Protein AF-Q8G8N6-F1 (afdb_monomer_lite)

Radius of gyration: 21.46 Å; chains: 1; bounding box: 58×45×69 Å

Foldseek 3Di:
DPDDPLLDDDDQRCVLLVVEPDSVLEDEDELLVCVDPVDPDDAQVVVLCSAQQLVGKYKYFLPPPPDPVSSVVSQVVVCVRQVDGDSEGMWIWHDDLSAIEIEGDHGSVQDDSCSRYRDPVSVVCVVVVDRDHRPDDPVCVPFPKRKYKYKHKDWQDQVNQKDQPDPVCRPPRDIGRPDDRDMDIDMDIDIGGDDDDDDDVPD

pLDDT: mean 83.78, std 14.92, range [32.12, 97.25]

Organism: Vibrio cholerae (NCBI:txid666)

Secondary structure (DSSP, 8-state):
-----TTS--THHHHHHHT-S-GGGEEEEEGGGGGSTTSPPPPHHHHHIIIIIS-PEEEEE-TT--SHHHHHHHHHHHHHHHS----SSEEEEEEETTEEEEEEESSGGGS-GGGGSPPHHHHHHHHHT--PPPPP-GGGGTS-EEEEEEEEEEEPPTTTTEEES-STTTTTS-EEE--SS-EEEEEEEEEEE-----SSTT-

Structure (mmCIF, N/CA/C/O backbone):
data_AF-Q8G8N6-F1
#
_entry.id   AF-Q8G8N6-F1
#
loop_
_atom_site.group_PDB
_atom_site.id
_atom_site.type_symbol
_atom_site.label_atom_id
_atom_site.label_alt_id
_atom_site.label_comp_id
_atom_site.label_asym_id
_atom_site.label_entity_id
_atom_site.label_seq_id
_atom_site.pdbx_PDB_ins_code
_atom_site.Cartn_x
_atom_site.Cartn_y
_atom_site.Cartn_z
_atom_site.occupancy
_atom_site.B_iso_or_equiv
_atom_site.auth_seq_id
_atom_site.auth_comp_id
_atom_site.auth_asym_id
_atom_site.auth_atom_id
_atom_site.pdbx_PDB_model_num
ATOM 1 N N . THR A 1 1 ? -23.364 24.117 -10.872 1.00 35.06 1 THR A N 1
ATOM 2 C CA . THR A 1 1 ? -22.011 23.529 -10.931 1.00 35.06 1 THR A CA 1
ATOM 3 C C . THR A 1 1 ? -22.121 22.151 -10.324 1.00 35.06 1 THR A C 1
ATOM 5 O O . THR A 1 1 ? -22.480 22.060 -9.160 1.00 35.06 1 THR A O 1
ATOM 8 N N . LEU A 1 2 ? -21.988 21.093 -11.128 1.00 32.12 2 LEU A N 1
ATOM 9 C CA . LEU A 1 2 ? -21.964 19.715 -10.628 1.00 32.12 2 LEU A CA 1
ATOM 10 C C . LEU A 1 2 ? -20.662 19.553 -9.837 1.00 32.12 2 LEU A C 1
ATOM 12 O O . LEU A 1 2 ? -19.589 19.585 -10.431 1.00 32.12 2 LEU A O 1
ATOM 16 N N . LEU A 1 3 ? -20.757 19.497 -8.508 1.00 38.12 3 LEU A N 1
ATOM 17 C CA . LEU A 1 3 ? -19.630 19.122 -7.659 1.00 38.12 3 LEU A CA 1
ATOM 18 C C . LEU A 1 3 ? -19.331 17.650 -7.958 1.00 38.12 3 LEU A C 1
ATOM 20 O O . LEU A 1 3 ? -20.236 16.819 -7.875 1.00 38.12 3 LEU A O 1
ATOM 24 N N . ALA A 1 4 ? -18.100 17.352 -8.376 1.00 42.06 4 ALA A N 1
ATOM 25 C CA . ALA A 1 4 ? -17.632 15.978 -8.479 1.00 42.06 4 ALA A CA 1
ATOM 26 C C . ALA A 1 4 ? -17.804 15.312 -7.107 1.00 42.06 4 ALA A C 1
ATOM 28 O O . ALA A 1 4 ? -17.487 15.912 -6.079 1.00 42.06 4 ALA A O 1
ATOM 29 N N . ASN A 1 5 ? -18.380 14.115 -7.090 1.00 50.72 5 ASN A N 1
ATOM 30 C CA . ASN A 1 5 ? -18.589 13.358 -5.868 1.00 50.72 5 ASN A CA 1
ATOM 31 C C . ASN A 1 5 ? -17.212 12.888 -5.371 1.00 50.72 5 ASN A C 1
ATOM 33 O O . ASN A 1 5 ? -16.630 11.989 -5.964 1.00 50.72 5 ASN A O 1
ATOM 37 N N . ILE A 1 6 ? -16.678 13.526 -4.325 1.00 56.09 6 ILE A N 1
ATOM 38 C CA . ILE A 1 6 ? -15.313 13.303 -3.795 1.00 56.09 6 ILE A CA 1
ATOM 39 C C . ILE A 1 6 ? -15.114 11.847 -3.311 1.00 56.09 6 ILE A C 1
ATOM 41 O O . ILE A 1 6 ? -13.991 11.344 -3.268 1.00 56.09 6 ILE A O 1
ATOM 45 N N . ASN A 1 7 ? -16.227 11.152 -3.051 1.00 60.00 7 ASN A N 1
ATOM 46 C CA . ASN A 1 7 ? -16.288 9.748 -2.647 1.00 60.00 7 ASN A CA 1
ATOM 47 C C . ASN A 1 7 ? -16.043 8.750 -3.796 1.00 60.00 7 ASN A C 1
ATOM 49 O O . ASN A 1 7 ? -15.923 7.546 -3.552 1.00 60.00 7 ASN A O 1
ATOM 53 N N . GLU A 1 8 ? -16.054 9.205 -5.048 1.00 78.62 8 GLU A N 1
ATOM 54 C CA . GLU A 1 8 ? -15.780 8.359 -6.207 1.00 78.62 8 GLU A CA 1
ATOM 55 C C . GLU A 1 8 ? -14.289 8.415 -6.561 1.00 78.62 8 GLU A C 1
ATOM 57 O O . GLU A 1 8 ? -13.658 9.459 -6.388 1.00 78.62 8 GLU A O 1
ATOM 62 N N . PRO A 1 9 ? -13.703 7.310 -7.055 1.00 81.88 9 PRO A N 1
ATOM 63 C CA . PRO A 1 9 ? -12.339 7.338 -7.559 1.00 81.88 9 PRO A CA 1
ATOM 64 C C . PRO A 1 9 ? -12.177 8.425 -8.623 1.00 81.88 9 PRO A C 1
ATOM 66 O O . PRO A 1 9 ? -12.966 8.498 -9.567 1.00 81.88 9 PRO A O 1
ATOM 69 N N . SER A 1 10 ? -11.134 9.239 -8.493 1.00 83.94 10 SER A N 1
ATOM 70 C CA . SER A 1 10 ? -10.806 10.308 -9.436 1.00 83.94 10 SER A CA 1
ATOM 71 C C . SER A 1 10 ? -9.320 10.307 -9.777 1.00 83.94 10 SER A C 1
ATOM 73 O O . SER A 1 10 ? -8.502 9.834 -8.992 1.00 83.94 10 SER A O 1
ATOM 75 N N . GLY A 1 11 ? -8.959 10.853 -10.942 1.00 86.38 11 GLY A N 1
ATOM 76 C CA . GLY A 1 11 ? -7.563 10.903 -11.389 1.00 86.38 11 GLY A CA 1
ATOM 77 C C . GLY A 1 11 ? -6.940 9.508 -11.499 1.00 86.38 11 GLY A C 1
ATOM 78 O O . GLY A 1 11 ? -7.597 8.573 -11.957 1.00 86.38 11 GLY A O 1
ATOM 79 N N . GLU A 1 12 ? -5.701 9.359 -11.026 1.00 86.62 12 GLU A N 1
ATOM 80 C CA . GLU A 1 12 ? -4.958 8.092 -11.091 1.00 86.62 12 GLU A CA 1
ATOM 81 C C . GLU A 1 12 ? -5.660 6.938 -10.357 1.00 86.62 12 GLU A C 1
ATOM 83 O O . GLU A 1 12 ? -5.612 5.800 -10.818 1.00 86.62 12 GLU A O 1
ATOM 88 N N . ALA A 1 13 ? -6.391 7.202 -9.267 1.00 86.81 13 ALA A N 1
ATOM 89 C CA . ALA A 1 13 ? -7.146 6.157 -8.573 1.00 86.81 13 ALA A CA 1
ATOM 90 C C . ALA A 1 13 ? -8.253 5.550 -9.454 1.00 86.81 13 ALA A C 1
ATOM 92 O O . ALA A 1 13 ? -8.505 4.342 -9.396 1.00 86.81 13 ALA A O 1
ATOM 93 N N . ALA A 1 14 ? -8.901 6.370 -10.290 1.00 86.69 14 ALA A N 1
ATOM 94 C CA . ALA A 1 14 ? -9.888 5.891 -11.254 1.00 86.69 14 ALA A CA 1
ATOM 95 C C . ALA A 1 14 ? -9.225 5.028 -12.335 1.00 86.69 14 ALA A C 1
ATOM 97 O O . ALA A 1 14 ? -9.740 3.956 -12.661 1.00 86.69 14 ALA A O 1
ATOM 98 N N . ASP A 1 15 ? -8.061 5.455 -12.828 1.00 85.38 15 ASP A N 1
ATOM 99 C CA . ASP A 1 15 ? -7.293 4.721 -13.833 1.00 85.38 15 ASP A CA 1
ATOM 100 C C . ASP A 1 15 ? -6.831 3.359 -13.299 1.00 85.38 15 ASP A C 1
ATOM 102 O O . ASP A 1 15 ? -7.005 2.348 -13.983 1.00 85.38 15 ASP A O 1
ATOM 106 N N . ILE A 1 16 ? -6.341 3.293 -12.057 1.00 85.19 16 ILE A N 1
ATOM 107 C CA . ILE A 1 16 ? -5.950 2.042 -11.387 1.00 85.19 16 ILE A CA 1
ATOM 108 C C . ILE A 1 16 ? -7.150 1.094 -11.257 1.00 85.19 16 ILE A C 1
ATOM 110 O O . ILE A 1 16 ? -7.070 -0.074 -11.636 1.00 85.19 16 ILE A O 1
ATOM 114 N N . ILE A 1 17 ? -8.286 1.583 -10.745 1.00 85.81 17 ILE A N 1
ATOM 115 C CA . ILE A 1 17 ? -9.479 0.749 -10.523 1.00 85.81 17 ILE A CA 1
ATOM 116 C C . ILE A 1 17 ? -10.086 0.275 -11.849 1.00 85.81 17 ILE A C 1
ATOM 118 O O . ILE A 1 17 ? -10.578 -0.852 -11.924 1.00 85.81 17 ILE A O 1
ATOM 122 N N . SER A 1 18 ? -10.032 1.094 -12.904 1.00 85.12 18 SER A N 1
ATOM 123 C CA . SER A 1 18 ? -10.583 0.754 -14.223 1.00 85.12 18 SER A CA 1
ATOM 124 C C . SER A 1 18 ? -9.897 -0.447 -14.887 1.00 85.12 18 SER A C 1
ATOM 126 O O . SER A 1 18 ? -10.512 -1.137 -15.700 1.00 85.12 18 SER A O 1
ATOM 128 N N . GLN A 1 19 ? -8.645 -0.726 -14.514 1.00 83.81 19 GLN A N 1
ATOM 129 C CA . GLN A 1 19 ? -7.866 -1.854 -15.027 1.00 83.81 19 GLN A CA 1
ATOM 130 C C . GLN A 1 19 ? -8.255 -3.188 -14.373 1.00 83.81 19 GLN A C 1
ATOM 132 O O . GLN A 1 19 ? -7.858 -4.251 -14.852 1.00 83.81 19 GLN A O 1
ATOM 137 N N . VAL A 1 20 ? -9.048 -3.155 -13.299 1.00 83.12 20 VAL A N 1
ATOM 138 C CA . VAL A 1 20 ? -9.428 -4.345 -12.540 1.00 83.12 20 VAL A CA 1
ATOM 139 C C . VAL A 1 20 ? -10.745 -4.919 -13.056 1.00 83.12 20 VAL A C 1
ATOM 141 O O . VAL A 1 20 ? -11.762 -4.235 -13.144 1.00 83.12 20 VAL A O 1
ATOM 144 N N . ALA A 1 21 ? -10.762 -6.224 -13.338 1.00 76.12 21 ALA A N 1
ATOM 145 C CA . ALA A 1 21 ? -11.929 -6.894 -13.919 1.00 76.12 21 ALA A CA 1
ATOM 146 C C . ALA A 1 21 ? -13.175 -6.925 -13.006 1.00 76.12 21 ALA A C 1
ATOM 148 O O . ALA A 1 21 ? -14.295 -7.057 -13.495 1.00 76.12 21 ALA A O 1
ATOM 149 N N . ASP A 1 22 ? -12.994 -6.857 -11.684 1.00 75.88 22 ASP A N 1
ATOM 150 C CA . ASP A 1 22 ? -14.075 -6.916 -10.691 1.00 75.88 22 ASP A CA 1
ATOM 151 C C . ASP A 1 22 ? -13.918 -5.808 -9.646 1.00 75.88 22 ASP A C 1
ATOM 153 O O . ASP A 1 22 ? -13.384 -6.017 -8.555 1.00 75.88 22 ASP A O 1
ATOM 157 N N . SER A 1 23 ? -14.402 -4.616 -9.985 1.00 73.44 23 SER A N 1
ATOM 158 C CA . SER A 1 23 ? -14.339 -3.441 -9.113 1.00 73.44 23 SER A CA 1
ATOM 159 C C . SER A 1 23 ? -15.192 -3.565 -7.843 1.00 73.44 23 SER A C 1
ATOM 161 O O . SER A 1 23 ? -14.926 -2.870 -6.867 1.00 73.44 23 SER A O 1
ATOM 163 N N . HIS A 1 24 ? -16.163 -4.488 -7.778 1.00 76.19 24 HIS A N 1
ATOM 164 C CA . HIS A 1 24 ? -17.007 -4.689 -6.587 1.00 76.19 24 HIS A CA 1
ATOM 165 C C . HIS A 1 24 ? -16.234 -5.294 -5.407 1.00 76.19 24 HIS A C 1
ATOM 167 O O . HIS A 1 24 ? -16.663 -5.209 -4.248 1.00 76.19 24 HIS A O 1
ATOM 173 N N . ALA A 1 25 ? -15.107 -5.946 -5.691 1.00 79.31 25 ALA A N 1
ATOM 174 C CA . ALA A 1 25 ? -14.195 -6.464 -4.681 1.00 79.31 25 ALA A CA 1
ATOM 175 C C . ALA A 1 25 ? -13.317 -5.373 -4.051 1.00 79.31 25 ALA A C 1
ATOM 177 O O . ALA A 1 25 ? -12.732 -5.607 -2.989 1.00 79.31 25 ALA A O 1
ATOM 178 N N . ILE A 1 26 ? -13.256 -4.198 -4.680 1.00 87.81 26 ILE A N 1
ATOM 179 C CA . ILE A 1 26 ? -12.426 -3.082 -4.254 1.00 87.81 26 ILE A CA 1
ATOM 180 C C . ILE A 1 26 ? -13.256 -2.135 -3.395 1.00 87.81 26 ILE A C 1
ATOM 182 O O . ILE A 1 26 ? -14.383 -1.768 -3.729 1.00 87.81 26 ILE A O 1
ATOM 186 N N . LYS A 1 27 ? -12.683 -1.719 -2.272 1.00 91.56 27 LYS A N 1
ATOM 187 C CA . LYS A 1 27 ? -13.175 -0.614 -1.465 1.00 91.56 27 LYS A CA 1
ATOM 188 C C . LYS A 1 27 ? -12.187 0.542 -1.587 1.00 91.56 27 LYS A C 1
ATOM 190 O O . LYS A 1 27 ? -11.074 0.468 -1.076 1.00 91.56 27 LYS A O 1
ATOM 195 N N . TYR A 1 28 ? -12.614 1.592 -2.272 1.00 92.56 28 TYR A N 1
ATOM 196 C CA . TYR A 1 28 ? -11.876 2.843 -2.369 1.00 92.56 28 TYR A CA 1
ATOM 197 C C . TYR A 1 28 ? -12.165 3.733 -1.155 1.00 92.56 28 TYR A C 1
ATOM 199 O O . TYR A 1 28 ? -13.313 3.804 -0.702 1.00 92.56 28 TYR A O 1
ATOM 207 N N . TYR A 1 29 ? -11.125 4.391 -0.650 1.00 92.75 29 TYR A N 1
ATOM 208 C CA . TYR A 1 29 ? -11.213 5.467 0.328 1.00 92.75 29 TYR A CA 1
ATOM 209 C C . TYR A 1 29 ? -10.393 6.658 -0.151 1.00 92.75 29 TYR A C 1
ATOM 211 O O . TYR A 1 29 ? -9.184 6.540 -0.348 1.00 92.75 29 TYR A O 1
ATOM 219 N N . ASN A 1 30 ? -11.048 7.806 -0.259 1.00 93.25 30 ASN A N 1
ATOM 220 C CA . ASN A 1 30 ? -10.374 9.082 -0.386 1.00 93.25 30 ASN A CA 1
ATOM 221 C C . ASN A 1 30 ? -10.040 9.595 1.021 1.00 93.25 30 ASN A C 1
ATOM 223 O O . ASN A 1 30 ? -10.932 9.835 1.835 1.00 93.25 30 ASN A O 1
ATOM 227 N N . ALA A 1 31 ? -8.753 9.742 1.331 1.00 93.06 31 ALA A N 1
ATOM 228 C CA . ALA A 1 31 ? -8.315 10.151 2.659 1.00 93.06 31 ALA A CA 1
ATOM 229 C C . ALA A 1 31 ? -8.700 11.599 3.002 1.00 93.06 31 ALA A C 1
ATOM 231 O O . ALA A 1 31 ? -8.749 11.939 4.184 1.00 93.06 31 ALA A O 1
ATOM 232 N N . ALA A 1 32 ? -9.007 12.435 2.003 1.00 91.75 32 ALA A N 1
ATOM 233 C CA . AL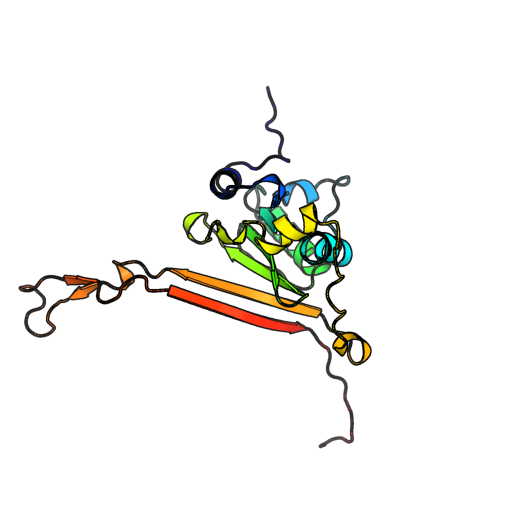A A 1 32 ? -9.512 13.787 2.224 1.00 91.75 32 ALA A CA 1
ATOM 234 C C . ALA A 1 32 ? -10.886 13.786 2.915 1.00 91.75 32 ALA A C 1
ATOM 236 O O . ALA A 1 32 ? -11.175 14.684 3.703 1.00 91.75 32 ALA A O 1
ATOM 237 N N . ASP A 1 33 ? -11.708 12.753 2.701 1.00 88.62 33 ASP A N 1
ATOM 238 C CA . ASP A 1 33 ? -13.039 12.669 3.313 1.00 88.62 33 ASP A CA 1
ATOM 239 C C . ASP A 1 33 ? -12.966 12.534 4.832 1.00 88.62 33 ASP A C 1
ATOM 241 O O . ASP A 1 33 ? -13.868 12.980 5.539 1.00 88.62 33 ASP A O 1
ATOM 245 N N . TRP A 1 34 ? -11.875 11.964 5.344 1.00 89.56 34 TRP A N 1
ATOM 246 C CA . TRP A 1 34 ? -11.650 11.793 6.776 1.00 89.56 34 TRP A CA 1
ATOM 247 C C . TRP A 1 34 ? -11.289 13.088 7.510 1.00 89.56 34 TRP A C 1
ATOM 249 O O . TRP A 1 34 ? -11.191 13.091 8.736 1.00 89.56 34 TRP A O 1
ATOM 259 N N . GLN A 1 35 ? -11.109 14.191 6.780 1.00 84.50 35 GLN A N 1
ATOM 260 C CA . GLN A 1 35 ? -10.965 15.519 7.373 1.00 84.50 35 GLN A CA 1
ATOM 261 C C . GLN A 1 35 ? -12.313 16.088 7.850 1.00 84.50 35 GLN A C 1
ATOM 263 O O . GLN A 1 35 ? -12.332 17.022 8.651 1.00 84.50 35 GLN A O 1
ATOM 268 N N . ALA A 1 36 ? -13.443 15.548 7.377 1.00 79.25 36 ALA A N 1
ATOM 269 C CA . ALA A 1 36 ? -14.775 15.977 7.791 1.00 79.25 36 ALA A CA 1
ATOM 270 C C . ALA A 1 36 ? -15.231 15.258 9.074 1.00 79.25 36 ALA A C 1
ATOM 272 O O . ALA A 1 36 ? -15.064 14.048 9.207 1.00 79.25 36 ALA A O 1
ATOM 273 N N . GLU A 1 37 ? -15.881 15.984 9.993 1.00 64.81 37 GLU A N 1
ATOM 274 C CA . GLU A 1 37 ? -16.316 15.457 11.304 1.00 64.81 37 GLU A CA 1
ATOM 275 C C . GLU A 1 37 ? -17.246 14.230 11.212 1.00 64.81 37 GLU A C 1
ATOM 277 O O . GLU A 1 37 ? -17.240 13.386 12.108 1.00 64.81 37 GLU A O 1
ATOM 282 N N . ASP A 1 38 ? -18.007 14.100 10.122 1.00 69.69 38 ASP A N 1
ATOM 283 C CA . ASP A 1 38 ? -18.982 13.019 9.926 1.00 69.69 38 ASP A CA 1
ATOM 284 C C . ASP A 1 38 ? -18.382 11.736 9.316 1.00 69.69 38 ASP A C 1
ATOM 286 O O . ASP A 1 38 ? -19.037 10.692 9.302 1.00 69.69 38 ASP A O 1
ATOM 290 N N . ASN A 1 39 ? -17.139 11.781 8.825 1.00 78.19 39 ASN A N 1
ATOM 291 C CA . ASN A 1 39 ? -16.490 10.669 8.131 1.00 78.19 39 ASN A CA 1
ATOM 292 C C . ASN A 1 39 ? -15.254 10.207 8.902 1.00 78.19 39 ASN A C 1
ATOM 294 O O . ASN A 1 39 ? -14.132 10.630 8.651 1.00 78.19 39 ASN A O 1
ATOM 298 N N . ALA A 1 40 ? -15.446 9.287 9.842 1.00 80.88 40 ALA A N 1
ATOM 299 C CA . ALA A 1 40 ? -14.334 8.766 10.625 1.00 80.88 40 ALA A CA 1
ATOM 300 C C . ALA A 1 40 ? -13.481 7.759 9.831 1.00 80.88 40 ALA A C 1
ATOM 302 O O . ALA A 1 40 ? -13.997 6.869 9.146 1.00 80.88 40 ALA A O 1
ATOM 303 N N . LEU A 1 41 ? -12.160 7.860 9.999 1.00 89.06 41 LEU A N 1
ATOM 304 C CA . LEU A 1 41 ? -11.215 6.810 9.624 1.00 89.06 41 LEU A CA 1
ATOM 305 C C . LEU A 1 41 ? -11.601 5.491 10.332 1.00 89.06 41 LEU A C 1
ATOM 307 O O . LEU A 1 41 ? -11.750 5.501 11.560 1.00 89.06 41 LEU A O 1
ATOM 311 N N . PRO A 1 42 ? -11.727 4.357 9.613 1.00 92.12 42 PRO A N 1
ATOM 312 C CA . PRO A 1 42 ? -12.034 3.072 10.233 1.00 92.12 42 PRO A CA 1
ATOM 313 C C . PRO A 1 42 ? -11.002 2.665 11.290 1.00 92.12 42 PRO A C 1
ATOM 315 O O . PRO A 1 42 ? -9.804 2.928 11.179 1.00 92.12 42 PRO A O 1
ATOM 318 N N . SER A 1 43 ? -11.455 1.968 12.322 1.00 93.50 43 SER A N 1
ATOM 319 C CA . SER A 1 43 ? -10.572 1.352 13.309 1.00 93.50 43 SER A CA 1
ATOM 320 C C . SER A 1 43 ? -9.792 0.174 12.712 1.00 93.50 43 SER A C 1
ATOM 322 O O . SER A 1 43 ? -10.200 -0.444 11.725 1.00 93.50 43 SER A O 1
ATOM 324 N N . LEU A 1 44 ? -8.682 -0.216 13.352 1.00 92.50 44 LEU A N 1
ATOM 325 C CA . LEU A 1 44 ? -7.908 -1.394 12.937 1.00 92.50 44 LEU A CA 1
ATOM 326 C C . LEU A 1 44 ? -8.757 -2.674 12.901 1.00 92.50 44 LEU A C 1
ATOM 328 O O . LEU A 1 44 ? -8.563 -3.509 12.023 1.00 92.50 44 LEU A O 1
ATOM 332 N N . ALA A 1 45 ? -9.698 -2.839 13.834 1.00 90.69 45 ALA A N 1
ATOM 333 C CA . ALA A 1 45 ? -10.576 -4.006 13.865 1.00 90.69 45 ALA A CA 1
ATOM 334 C C . ALA A 1 45 ? -11.522 -4.042 12.654 1.00 90.69 45 ALA A C 1
ATOM 336 O O . ALA A 1 45 ? -11.674 -5.093 12.037 1.00 90.69 45 ALA A O 1
ATOM 337 N N . GLU A 1 46 ? -12.098 -2.896 12.283 1.00 93.56 46 GLU A N 1
ATOM 338 C CA . GLU A 1 46 ? -12.975 -2.766 11.113 1.00 93.56 46 GLU A CA 1
ATOM 339 C C . GLU A 1 46 ? -12.205 -2.981 9.808 1.00 93.56 46 GLU A C 1
ATOM 341 O O . GLU A 1 46 ? -12.664 -3.719 8.937 1.00 93.56 46 GLU A O 1
ATOM 346 N N . LEU A 1 47 ? -11.001 -2.407 9.689 1.00 94.44 47 LEU A N 1
ATOM 347 C CA . LEU A 1 47 ? -10.143 -2.627 8.525 1.00 94.44 47 LEU A CA 1
ATOM 348 C C . LEU A 1 47 ? -9.742 -4.104 8.396 1.00 94.44 47 LEU A C 1
ATOM 350 O O . LEU A 1 47 ? -9.795 -4.665 7.302 1.00 94.44 47 LEU A O 1
ATOM 354 N N . ARG A 1 48 ? -9.367 -4.753 9.507 1.00 92.56 48 ARG A N 1
ATOM 355 C CA . ARG A 1 48 ? -9.034 -6.186 9.517 1.00 92.56 48 ARG A CA 1
ATOM 356 C C . ARG A 1 48 ? -10.227 -7.041 9.122 1.00 92.56 48 ARG A C 1
ATOM 358 O O . ARG A 1 48 ? -10.054 -7.938 8.306 1.00 92.56 48 ARG A O 1
ATOM 365 N N . ASP A 1 49 ? -11.420 -6.764 9.639 1.00 89.88 49 ASP A N 1
ATOM 366 C CA . ASP A 1 49 ? -12.620 -7.499 9.239 1.00 89.88 49 ASP A CA 1
ATOM 367 C C . ASP A 1 49 ? -12.892 -7.358 7.734 1.00 89.88 49 ASP A C 1
ATOM 369 O O . ASP A 1 49 ? -13.054 -8.355 7.030 1.00 89.88 49 ASP A O 1
ATOM 373 N N . LEU A 1 50 ? -12.831 -6.132 7.214 1.00 91.50 50 LEU A N 1
ATOM 374 C CA . LEU A 1 50 ? -13.048 -5.843 5.801 1.00 91.50 50 LEU A CA 1
ATOM 375 C C . LEU A 1 50 ? -12.042 -6.568 4.887 1.00 91.50 50 LEU A C 1
ATOM 377 O O . LEU A 1 50 ? -12.420 -7.178 3.885 1.00 91.50 50 LEU A O 1
ATOM 381 N N . VAL A 1 51 ? -10.754 -6.513 5.222 1.00 92.12 51 VAL A N 1
ATOM 382 C CA . VAL A 1 51 ? -9.683 -7.047 4.369 1.00 92.12 51 VAL A CA 1
ATOM 383 C C . VAL A 1 51 ? -9.518 -8.559 4.536 1.00 92.12 51 VAL A C 1
ATOM 385 O O . VAL A 1 51 ? -9.382 -9.276 3.547 1.00 92.12 51 VAL A O 1
ATOM 388 N N . ILE A 1 52 ? -9.548 -9.060 5.772 1.00 89.56 52 ILE A N 1
ATOM 389 C CA . ILE A 1 52 ? -9.229 -10.457 6.097 1.00 89.56 52 ILE A CA 1
ATOM 390 C C . ILE A 1 52 ? -10.487 -11.327 6.055 1.00 89.56 52 ILE A C 1
ATOM 392 O O . ILE A 1 52 ? -10.478 -12.375 5.411 1.00 89.56 52 ILE A O 1
ATOM 396 N N . ASN A 1 53 ? -11.582 -10.909 6.695 1.00 86.00 53 ASN A N 1
ATOM 397 C CA . ASN A 1 53 ? -12.788 -11.740 6.794 1.00 86.00 53 ASN A CA 1
ATOM 398 C C . ASN A 1 53 ? -13.690 -11.576 5.568 1.00 86.00 53 ASN A C 1
ATOM 400 O O . ASN A 1 53 ? -14.149 -12.566 4.999 1.00 86.00 53 ASN A O 1
ATOM 404 N N . GLN A 1 54 ? -13.914 -10.337 5.125 1.00 87.06 54 GLN A N 1
ATOM 405 C CA . GLN A 1 54 ? -14.738 -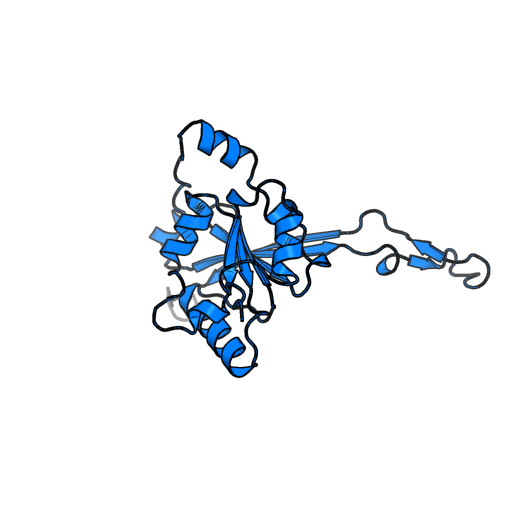10.047 3.947 1.00 87.06 54 GLN A CA 1
ATOM 406 C C . GLN A 1 54 ? -13.949 -10.134 2.631 1.00 87.06 54 GLN A C 1
ATOM 408 O O . GLN A 1 54 ? -14.541 -10.022 1.556 1.00 87.06 54 GLN A O 1
ATOM 413 N N . GLN A 1 55 ? -12.628 -10.357 2.704 1.00 86.56 55 GLN A N 1
ATOM 414 C CA . GLN A 1 55 ? -11.735 -10.538 1.553 1.00 86.56 55 GLN A CA 1
ATOM 415 C C . GLN A 1 55 ? -11.805 -9.384 0.538 1.00 86.56 55 GLN A C 1
ATOM 417 O O . GLN A 1 55 ? -11.618 -9.582 -0.666 1.00 86.56 55 GLN A O 1
ATOM 422 N N . LYS A 1 56 ? -12.075 -8.163 1.018 1.00 90.31 56 LYS A N 1
ATOM 423 C CA . LYS A 1 56 ? -12.044 -6.956 0.190 1.00 90.31 56 LYS A CA 1
ATOM 424 C C . LYS A 1 56 ? -10.609 -6.495 -0.041 1.00 90.31 56 LYS A C 1
ATOM 426 O O . LYS A 1 56 ? -9.704 -6.754 0.753 1.00 90.31 56 LYS A O 1
ATOM 431 N N . ARG A 1 57 ? -10.408 -5.803 -1.157 1.00 92.06 57 ARG A N 1
ATOM 432 C CA . ARG A 1 57 ? -9.158 -5.121 -1.500 1.00 92.06 57 ARG A CA 1
ATOM 433 C C . ARG A 1 57 ? -9.363 -3.642 -1.256 1.00 92.06 57 ARG A C 1
ATOM 435 O O . ARG A 1 57 ? -10.322 -3.078 -1.768 1.00 92.06 57 ARG A O 1
ATOM 442 N N . VAL A 1 58 ? -8.528 -3.029 -0.434 1.00 94.38 58 VAL A N 1
ATOM 443 C CA . VAL A 1 58 ? -8.692 -1.617 -0.089 1.00 94.38 58 VAL A CA 1
ATOM 444 C C . VAL A 1 58 ? -7.663 -0.796 -0.852 1.00 94.38 58 VAL A C 1
ATOM 446 O O . VAL A 1 58 ? -6.492 -1.166 -0.873 1.00 94.38 58 VAL A O 1
ATOM 449 N N . LEU A 1 59 ? -8.101 0.304 -1.462 1.00 94.75 59 LEU A N 1
ATOM 450 C CA . LEU A 1 59 ? -7.230 1.336 -2.022 1.00 94.75 59 LEU A CA 1
ATOM 451 C C . LEU A 1 59 ? -7.482 2.631 -1.254 1.00 94.75 59 LEU A C 1
ATOM 453 O O . LEU A 1 59 ? -8.604 3.138 -1.268 1.00 94.75 59 LEU A O 1
ATOM 457 N N . VAL A 1 60 ? -6.454 3.133 -0.576 1.00 95.50 60 VAL A N 1
ATOM 458 C CA . VAL A 1 60 ? -6.485 4.427 0.111 1.00 95.50 60 VAL A CA 1
ATOM 459 C C . VAL A 1 60 ? -5.714 5.442 -0.722 1.00 95.50 60 VAL A C 1
ATOM 461 O O . VAL A 1 60 ? -4.567 5.180 -1.086 1.00 95.50 60 VAL A O 1
ATOM 464 N N . ASP A 1 61 ? -6.344 6.579 -1.001 1.00 95.25 61 ASP A N 1
ATOM 465 C CA . ASP A 1 61 ? -5.803 7.673 -1.807 1.00 95.25 61 ASP A CA 1
ATOM 466 C C . ASP A 1 61 ? -5.596 8.935 -0.950 1.00 95.25 61 ASP A C 1
ATOM 468 O O . ASP A 1 61 ? -6.555 9.503 -0.429 1.00 95.25 61 ASP A O 1
ATOM 472 N N . PHE A 1 62 ? -4.341 9.369 -0.803 1.00 94.88 62 PHE A N 1
ATOM 473 C CA . PHE A 1 62 ? -3.932 10.613 -0.137 1.00 94.88 62 PHE A CA 1
ATOM 474 C C . PHE A 1 62 ? -3.640 11.761 -1.120 1.00 94.88 62 PHE A C 1
ATOM 476 O O . PHE A 1 62 ? -3.380 12.886 -0.680 1.00 94.88 62 PHE A O 1
ATOM 483 N N . SER A 1 63 ? -3.688 11.508 -2.430 1.00 93.31 63 SER A N 1
ATOM 484 C CA . SER A 1 63 ? -3.371 12.480 -3.487 1.00 93.31 63 SER A CA 1
ATOM 485 C C . SER A 1 63 ? -4.420 13.584 -3.633 1.00 93.31 63 SER A C 1
ATOM 487 O O . SER A 1 63 ? -4.112 14.671 -4.117 1.00 93.31 63 SER A O 1
ATOM 489 N N . GLN A 1 64 ? -5.652 13.340 -3.175 1.00 91.69 64 GLN A N 1
ATOM 490 C CA . GLN A 1 64 ? -6.745 14.319 -3.233 1.00 91.69 64 GLN A CA 1
ATOM 491 C C . GLN A 1 64 ? -6.655 15.400 -2.146 1.00 91.69 64 GLN A C 1
ATOM 493 O O . GLN A 1 64 ? -7.407 16.375 -2.179 1.00 91.69 64 GLN A O 1
ATOM 498 N N . ILE A 1 65 ? -5.755 15.245 -1.173 1.00 91.06 65 ILE A N 1
ATOM 499 C CA . ILE A 1 65 ? -5.541 16.249 -0.132 1.00 91.06 65 ILE A CA 1
ATOM 500 C C . ILE A 1 65 ? -4.680 17.377 -0.712 1.00 91.06 65 ILE A C 1
ATOM 502 O O . ILE A 1 65 ? -3.545 17.157 -1.127 1.00 91.06 65 ILE A O 1
ATOM 506 N N . SER A 1 66 ? -5.224 18.593 -0.742 1.00 86.50 66 SER A N 1
ATOM 507 C CA . SER A 1 66 ? -4.654 19.724 -1.487 1.00 86.50 66 SER A CA 1
ATOM 508 C C . SER A 1 66 ? -3.372 20.322 -0.906 1.00 86.50 66 SER A C 1
ATOM 510 O O . SER A 1 66 ? -2.621 20.980 -1.627 1.00 86.50 66 SER A O 1
ATOM 512 N N . ASP A 1 67 ? -3.144 20.161 0.394 1.00 90.25 67 ASP A N 1
ATOM 513 C CA . ASP A 1 67 ? -2.082 20.837 1.129 1.00 90.25 67 ASP A CA 1
ATOM 514 C C . ASP A 1 67 ? -1.277 19.872 2.009 1.00 90.25 67 ASP A C 1
ATOM 516 O O . ASP A 1 67 ? -1.757 18.839 2.480 1.00 90.25 67 ASP A O 1
ATOM 520 N N . ALA A 1 68 ? -0.011 20.230 2.230 1.00 91.31 68 ALA A N 1
ATOM 521 C CA . ALA A 1 68 ? 0.941 19.390 2.950 1.00 91.31 68 ALA A CA 1
ATOM 522 C C . ALA A 1 68 ? 0.589 19.215 4.438 1.00 91.31 68 ALA A C 1
ATOM 524 O O . ALA A 1 68 ? 0.948 18.199 5.032 1.00 91.31 68 ALA A O 1
ATOM 525 N N . GLU A 1 69 ? -0.093 20.192 5.043 1.00 92.75 69 GLU A N 1
ATOM 526 C CA . GLU A 1 69 ? -0.514 20.123 6.444 1.00 92.75 69 GLU A CA 1
ATOM 527 C C . GLU A 1 69 ? -1.623 19.079 6.608 1.00 92.75 69 GLU A C 1
ATOM 529 O O . GLU A 1 69 ? -1.473 18.151 7.406 1.00 92.75 69 GLU A O 1
ATOM 534 N N . GLY A 1 70 ? -2.652 19.138 5.759 1.00 91.94 70 GLY A N 1
ATOM 535 C CA . GLY A 1 70 ? -3.709 18.137 5.692 1.00 91.94 70 GLY A CA 1
ATOM 536 C C . GLY A 1 70 ? -3.184 16.732 5.384 1.00 91.94 70 GLY A C 1
ATOM 537 O O . GLY A 1 70 ? -3.631 15.763 6.002 1.00 91.94 70 GLY A O 1
ATOM 538 N N . GLN A 1 71 ? -2.208 16.593 4.476 1.00 93.00 71 GLN A N 1
ATOM 539 C CA . GLN A 1 71 ? -1.587 15.292 4.194 1.00 93.00 71 GLN A CA 1
ATOM 540 C C . GLN A 1 71 ? -0.856 14.743 5.422 1.00 93.00 71 GLN A C 1
ATOM 542 O O . GLN A 1 71 ? -1.057 13.584 5.792 1.00 93.00 71 GLN A O 1
ATOM 547 N N . ALA A 1 72 ? -0.038 15.566 6.084 1.00 93.44 72 ALA A N 1
ATOM 548 C CA . ALA A 1 72 ? 0.703 15.155 7.272 1.00 93.44 72 ALA A CA 1
ATOM 549 C C . ALA A 1 72 ? -0.233 14.775 8.430 1.00 93.44 72 ALA A C 1
ATOM 551 O O . ALA A 1 72 ? 0.025 13.796 9.140 1.00 93.44 72 ALA A O 1
ATOM 552 N N . GLU A 1 73 ? -1.333 15.511 8.605 1.00 93.75 73 GLU A N 1
ATOM 553 C CA . GLU A 1 73 ? -2.358 15.194 9.593 1.00 93.75 73 GLU A CA 1
ATOM 554 C C . GLU A 1 73 ? -3.018 13.843 9.300 1.00 93.75 73 GLU A C 1
ATOM 556 O O . GLU A 1 73 ? -3.044 12.972 10.176 1.00 93.75 73 GLU A O 1
ATOM 561 N N . MET A 1 74 ? -3.458 13.604 8.062 1.00 93.88 74 MET A N 1
ATOM 562 C CA . MET A 1 74 ? -4.097 12.336 7.710 1.00 93.88 74 MET A CA 1
ATOM 563 C C . MET A 1 74 ? -3.139 11.145 7.791 1.00 93.88 74 MET A C 1
ATOM 565 O O . MET A 1 74 ? -3.518 10.083 8.288 1.00 93.88 74 MET A O 1
ATOM 569 N N . GLN A 1 75 ? -1.875 11.315 7.404 1.00 93.56 75 GLN A N 1
ATOM 570 C CA . GLN A 1 75 ? -0.840 10.293 7.590 1.00 93.56 75 GLN A CA 1
ATOM 571 C C . GLN A 1 75 ? -0.591 9.997 9.078 1.00 93.56 75 GLN A C 1
ATOM 573 O O . GLN A 1 75 ? -0.385 8.841 9.468 1.00 93.56 75 GLN A O 1
ATOM 578 N N . ALA A 1 76 ? -0.633 11.016 9.942 1.00 93.81 76 ALA A N 1
ATOM 579 C CA . ALA A 1 76 ? -0.502 10.837 11.384 1.00 93.81 76 ALA A CA 1
ATOM 580 C C . ALA A 1 76 ? -1.710 10.102 11.986 1.00 93.81 76 ALA A C 1
ATOM 582 O O . ALA A 1 76 ? -1.517 9.212 12.822 1.00 93.81 76 ALA A O 1
ATOM 583 N N . GLN A 1 77 ? -2.931 10.426 11.548 1.00 93.69 77 GLN A N 1
ATOM 584 C CA . GLN A 1 77 ? -4.147 9.719 11.955 1.00 93.69 77 GLN A CA 1
ATOM 585 C C . GLN A 1 77 ? -4.130 8.257 11.494 1.00 93.69 77 GLN A C 1
ATOM 587 O O . GLN A 1 77 ? -4.362 7.362 12.307 1.00 93.69 77 GLN A O 1
ATOM 592 N N . PHE A 1 78 ? -3.746 8.002 10.240 1.00 95.31 78 PHE A N 1
ATOM 593 C CA . PHE A 1 78 ? -3.582 6.656 9.689 1.00 95.31 78 PHE A CA 1
ATOM 594 C C . PHE A 1 78 ? -2.594 5.827 10.521 1.00 95.31 78 PHE A C 1
ATOM 596 O O . PHE A 1 78 ? -2.919 4.734 10.990 1.00 95.31 78 PHE A O 1
ATOM 603 N N . ARG A 1 79 ? -1.412 6.390 10.808 1.00 94.69 79 ARG A N 1
ATOM 604 C CA . ARG A 1 79 ? -0.404 5.741 11.658 1.00 94.69 79 ARG A CA 1
ATOM 605 C C . ARG A 1 79 ? -0.915 5.468 13.065 1.00 94.69 79 ARG A C 1
ATOM 607 O O . ARG A 1 79 ? -0.619 4.418 13.628 1.00 94.69 79 ARG A O 1
ATOM 614 N N . LYS A 1 80 ? -1.658 6.406 13.650 1.00 94.12 80 LYS A N 1
ATOM 615 C CA . LYS A 1 80 ? -2.235 6.249 14.988 1.00 94.12 80 LYS A CA 1
ATOM 616 C C . LYS A 1 80 ? -3.281 5.132 15.022 1.00 94.12 80 LYS A C 1
ATOM 618 O O . LYS A 1 80 ? -3.322 4.396 16.003 1.00 94.12 80 LYS A O 1
ATOM 623 N N . ALA A 1 81 ? -4.101 5.007 13.980 1.00 93.50 81 ALA A N 1
ATOM 624 C CA . ALA A 1 81 ? -5.163 4.009 13.908 1.00 93.50 81 ALA A CA 1
ATOM 625 C C . ALA A 1 81 ? -4.629 2.592 13.658 1.00 93.50 81 ALA A C 1
ATOM 627 O O . ALA A 1 81 ? -5.106 1.643 14.280 1.00 93.50 81 ALA A O 1
ATOM 628 N N . TYR A 1 82 ? -3.633 2.447 12.779 1.00 93.75 82 TYR A N 1
ATOM 629 C CA . TYR A 1 82 ? -3.183 1.136 12.295 1.00 93.75 82 TYR A CA 1
ATOM 630 C C . TYR A 1 82 ? -1.790 0.717 12.783 1.00 93.75 82 TYR A C 1
ATOM 632 O O . TYR A 1 82 ? -1.366 -0.408 12.537 1.00 93.75 82 TYR A O 1
ATOM 640 N N . GLY A 1 83 ? -1.068 1.595 13.483 1.00 90.75 83 GLY A N 1
ATOM 641 C CA . GLY A 1 83 ? 0.277 1.327 14.008 1.00 90.75 83 GLY A CA 1
ATOM 642 C C . GLY A 1 83 ? 1.406 1.465 12.979 1.00 90.75 83 GLY A C 1
ATOM 643 O O . GLY A 1 83 ? 2.573 1.347 13.344 1.00 90.75 83 GLY A O 1
ATOM 644 N N . VAL A 1 84 ? 1.085 1.759 11.716 1.00 93.25 84 VAL A N 1
ATOM 645 C CA . VAL A 1 84 ? 2.037 1.940 10.609 1.00 93.25 84 VAL A CA 1
ATOM 646 C C . VAL A 1 84 ? 1.613 3.117 9.733 1.00 93.25 84 VAL A C 1
ATOM 648 O O . VAL A 1 84 ? 0.423 3.336 9.532 1.00 93.25 84 VAL A O 1
ATOM 651 N N . GLY A 1 85 ? 2.576 3.892 9.232 1.00 93.44 85 GLY A N 1
ATOM 652 C CA . GLY A 1 85 ? 2.323 5.033 8.351 1.00 93.44 85 GLY A CA 1
ATOM 653 C C . GLY A 1 85 ? 3.295 5.071 7.180 1.00 93.44 85 GLY A C 1
ATOM 654 O O . GLY A 1 85 ? 4.417 4.575 7.288 1.00 93.44 85 GLY A O 1
ATOM 655 N N . PHE A 1 86 ? 2.853 5.683 6.086 1.00 94.31 86 PHE A N 1
ATOM 656 C CA . PHE A 1 86 ? 3.584 5.806 4.829 1.00 94.31 86 PHE A CA 1
ATOM 657 C C . PHE A 1 86 ? 3.477 7.248 4.331 1.00 94.31 86 PHE A C 1
ATOM 659 O O . PHE A 1 86 ? 2.511 7.937 4.657 1.00 94.31 86 PHE A O 1
ATOM 666 N N . ALA A 1 87 ? 4.477 7.699 3.575 1.00 93.81 87 ALA A N 1
ATOM 667 C CA . ALA A 1 87 ? 4.478 9.031 2.965 1.00 93.81 87 ALA A CA 1
ATOM 668 C C . ALA A 1 87 ? 3.937 9.022 1.524 1.00 93.81 87 ALA A C 1
ATOM 670 O O . ALA A 1 87 ? 3.797 10.084 0.923 1.00 93.81 87 ALA A O 1
ATOM 671 N N . ASN A 1 88 ? 3.676 7.831 0.981 1.00 94.69 88 ASN A N 1
ATOM 672 C CA . ASN A 1 88 ? 3.262 7.639 -0.399 1.00 94.69 88 ASN A CA 1
ATOM 673 C C . ASN A 1 88 ? 1.832 8.131 -0.651 1.00 94.69 88 ASN A C 1
ATOM 675 O O . ASN A 1 88 ? 1.019 8.194 0.276 1.00 94.69 88 ASN A O 1
ATOM 679 N N . GLN A 1 89 ? 1.526 8.446 -1.910 1.00 93.75 89 GLN A N 1
ATOM 680 C CA . GLN A 1 89 ? 0.204 8.941 -2.311 1.00 93.75 89 GLN A CA 1
ATOM 681 C C . GLN A 1 89 ? -0.885 7.869 -2.215 1.00 93.75 89 GLN A C 1
ATOM 683 O O . GLN A 1 89 ? -2.008 8.164 -1.807 1.00 93.75 89 GLN A O 1
ATOM 688 N N . PHE A 1 90 ? -0.554 6.623 -2.546 1.00 95.25 90 PHE A N 1
ATOM 689 C CA . PHE A 1 90 ? -1.506 5.523 -2.563 1.00 95.25 90 PHE A CA 1
ATOM 690 C C . PHE A 1 90 ? -1.047 4.372 -1.680 1.00 95.25 90 PHE A C 1
ATOM 692 O O . PHE A 1 90 ? 0.144 4.080 -1.539 1.00 95.25 90 PHE A O 1
ATOM 699 N N . ILE A 1 91 ? -2.019 3.681 -1.088 1.00 95.88 91 ILE A N 1
ATOM 700 C CA . ILE A 1 91 ? -1.774 2.474 -0.302 1.00 95.88 91 ILE A CA 1
ATOM 701 C C . ILE A 1 91 ? -2.820 1.426 -0.658 1.00 95.88 91 ILE A C 1
ATOM 703 O O . ILE A 1 91 ? -4.007 1.583 -0.363 1.00 95.88 91 ILE A O 1
ATOM 707 N N . VAL A 1 92 ? -2.369 0.314 -1.234 1.00 95.44 92 VAL A N 1
ATOM 708 C CA . VAL A 1 92 ? -3.190 -0.890 -1.381 1.00 95.44 92 VAL A CA 1
ATOM 709 C C . VAL A 1 92 ? -3.059 -1.740 -0.121 1.00 95.44 92 VAL A C 1
ATOM 711 O O . VAL A 1 92 ? -1.951 -2.028 0.335 1.00 95.44 92 VAL A O 1
ATOM 714 N N . ILE A 1 93 ? -4.193 -2.164 0.437 1.00 95.75 93 ILE A N 1
ATOM 715 C CA . ILE A 1 93 ? -4.257 -3.018 1.625 1.00 95.75 93 ILE A CA 1
ATOM 716 C C . ILE A 1 93 ? -4.988 -4.309 1.266 1.00 95.75 93 ILE A C 1
ATOM 718 O O . ILE A 1 93 ? -6.151 -4.308 0.849 1.00 95.75 93 ILE A O 1
ATOM 722 N N . THR A 1 94 ? -4.282 -5.424 1.426 1.00 94.12 94 THR A N 1
ATOM 723 C CA . THR A 1 94 ? -4.779 -6.774 1.134 1.00 94.12 94 THR A CA 1
ATOM 724 C C . THR A 1 94 ? -4.511 -7.714 2.305 1.00 94.12 94 THR A C 1
ATOM 726 O O . THR A 1 94 ? -3.915 -7.321 3.305 1.00 94.12 94 THR A O 1
ATOM 729 N N . GLU A 1 95 ? -4.990 -8.952 2.214 1.00 92.38 95 GLU A N 1
ATOM 730 C CA . GLU A 1 95 ? -4.715 -9.985 3.213 1.00 92.38 95 GLU A CA 1
ATOM 731 C C . GLU A 1 95 ? -3.494 -10.813 2.796 1.00 92.38 95 GLU A C 1
ATOM 733 O O . GLU A 1 95 ? -3.371 -11.212 1.635 1.00 92.38 95 GLU A O 1
ATOM 738 N N . HIS A 1 96 ? -2.606 -11.088 3.752 1.00 91.00 96 HIS A N 1
ATOM 739 C CA . HIS A 1 96 ? -1.523 -12.052 3.603 1.00 91.00 96 HIS A CA 1
ATOM 740 C C . HIS A 1 96 ? -1.275 -12.805 4.915 1.00 91.00 96 HIS A C 1
ATOM 742 O O . HIS A 1 96 ? -0.874 -12.216 5.918 1.00 91.00 96 HIS A O 1
ATOM 748 N N . LYS A 1 97 ? -1.460 -14.131 4.889 1.00 88.69 97 LYS A N 1
ATOM 749 C CA . LYS A 1 97 ? -1.244 -15.038 6.034 1.00 88.69 97 LYS A CA 1
ATOM 750 C C . LYS A 1 97 ? -2.023 -14.629 7.294 1.00 88.69 97 LYS A C 1
ATOM 752 O O . LYS A 1 97 ? -1.519 -14.763 8.405 1.00 88.69 97 LYS A O 1
ATOM 757 N N . GLY A 1 98 ? -3.251 -14.155 7.117 1.00 87.00 98 GLY A N 1
ATOM 758 C CA . GLY A 1 98 ? -4.141 -13.744 8.199 1.00 87.00 98 GLY A CA 1
ATOM 759 C C . GLY A 1 98 ? -3.836 -12.365 8.785 1.00 87.00 98 GLY A C 1
ATOM 760 O O . GLY A 1 98 ? -4.437 -12.012 9.794 1.00 87.00 98 GLY A O 1
ATOM 761 N N . GLU A 1 99 ? -2.943 -11.584 8.171 1.00 91.56 99 GLU A N 1
ATOM 762 C CA . GLU A 1 99 ? -2.646 -10.205 8.569 1.00 91.56 99 GLU A CA 1
ATOM 763 C C . GLU A 1 99 ? -2.759 -9.236 7.386 1.00 91.56 99 GLU A C 1
ATOM 765 O O . GLU A 1 99 ? -2.879 -9.640 6.226 1.00 91.56 99 GLU A O 1
ATOM 770 N N . LEU A 1 100 ? -2.738 -7.935 7.685 1.00 95.31 100 LEU A N 1
ATOM 771 C CA . LEU A 1 100 ? -2.772 -6.884 6.669 1.00 95.31 100 LEU A CA 1
ATOM 772 C C . LEU A 1 100 ? -1.434 -6.819 5.920 1.00 95.31 100 LEU A C 1
ATOM 774 O O . L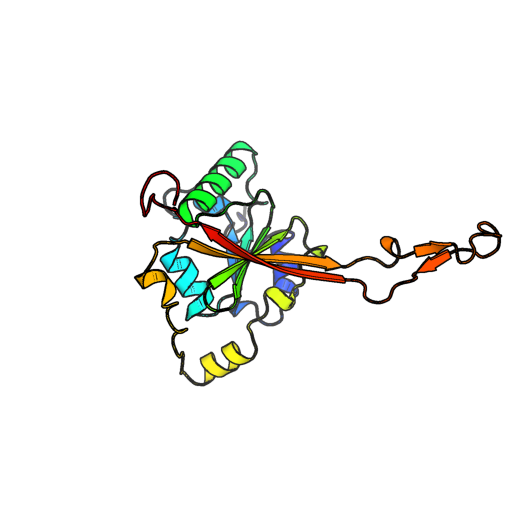EU A 1 100 ? -0.368 -6.772 6.536 1.00 95.31 100 LEU A O 1
ATOM 778 N N . LEU A 1 101 ? -1.499 -6.775 4.592 1.00 95.75 101 LEU A N 1
ATOM 779 C CA . LEU A 1 101 ? -0.389 -6.504 3.685 1.00 95.75 101 LEU A CA 1
ATOM 780 C C . LEU A 1 101 ? -0.562 -5.108 3.091 1.00 95.75 101 LEU A C 1
ATOM 782 O O . LEU A 1 101 ? -1.493 -4.874 2.319 1.00 95.75 101 LEU A O 1
ATOM 786 N N . PHE A 1 102 ? 0.356 -4.209 3.429 1.00 96.50 102 PHE A N 1
ATOM 787 C CA . PHE A 1 102 ? 0.410 -2.852 2.901 1.00 96.50 102 PHE A CA 1
ATOM 788 C C . PHE A 1 102 ? 1.333 -2.802 1.682 1.00 96.50 102 PHE A C 1
ATOM 790 O O . PHE A 1 102 ? 2.480 -3.246 1.745 1.00 96.50 102 PHE A O 1
ATOM 797 N N . THR A 1 103 ? 0.837 -2.250 0.579 1.00 96.31 103 THR A N 1
ATOM 798 C CA . THR A 1 103 ? 1.600 -2.004 -0.651 1.00 96.31 103 THR A CA 1
ATOM 799 C C . THR A 1 103 ? 1.500 -0.515 -0.982 1.00 96.31 103 THR A C 1
ATOM 801 O O . THR A 1 103 ? 0.531 -0.108 -1.627 1.00 96.31 103 THR A O 1
ATOM 804 N N . PRO A 1 104 ? 2.418 0.314 -0.462 1.00 95.62 104 PRO A N 1
ATOM 805 C CA . PRO A 1 104 ? 2.453 1.740 -0.763 1.00 95.62 104 PRO A CA 1
ATOM 806 C C . PRO A 1 104 ? 3.130 2.003 -2.119 1.00 95.62 104 PRO A C 1
ATOM 808 O O . PRO A 1 104 ? 4.063 1.286 -2.482 1.00 95.62 104 PRO A O 1
ATOM 811 N N . PHE A 1 105 ? 2.673 3.019 -2.848 1.00 93.88 105 PHE A N 1
ATOM 812 C CA . PHE A 1 105 ? 3.241 3.459 -4.131 1.00 93.88 105 PHE A CA 1
ATOM 813 C C . PHE A 1 105 ? 2.804 4.895 -4.445 1.00 93.88 105 PHE A C 1
ATOM 815 O O . PHE A 1 105 ? 1.846 5.398 -3.849 1.00 93.88 105 PHE A O 1
ATOM 822 N N . ASP A 1 106 ? 3.508 5.562 -5.359 1.00 91.69 106 ASP A N 1
ATOM 823 C CA . ASP A 1 106 ? 3.247 6.971 -5.678 1.00 91.69 106 ASP A CA 1
ATOM 824 C C . ASP A 1 106 ? 2.567 7.176 -7.030 1.00 91.69 106 ASP A C 1
ATOM 826 O O . ASP A 1 106 ? 1.871 8.174 -7.195 1.00 91.69 106 ASP A O 1
ATOM 830 N N . GLN A 1 107 ? 2.739 6.241 -7.967 1.00 89.06 107 GLN A N 1
ATOM 831 C CA . GLN A 1 107 ? 2.221 6.350 -9.333 1.00 89.06 107 GLN A CA 1
ATOM 832 C C . GLN A 1 107 ? 1.516 5.071 -9.775 1.00 89.06 107 GLN A C 1
ATOM 834 O O . GLN A 1 107 ? 1.901 3.963 -9.389 1.00 89.06 107 GLN A O 1
ATOM 839 N N . ALA A 1 108 ? 0.506 5.211 -10.632 1.00 84.31 108 ALA A N 1
ATOM 840 C CA . ALA A 1 108 ? -0.254 4.079 -11.157 1.00 84.31 108 ALA A CA 1
ATOM 841 C C . ALA A 1 108 ? 0.606 3.014 -11.873 1.00 84.31 108 ALA A C 1
ATOM 843 O O . ALA A 1 108 ? 0.233 1.842 -11.855 1.00 84.31 108 ALA A O 1
ATOM 844 N N . GLU A 1 109 ? 1.751 3.365 -12.477 1.00 81.69 109 GLU A N 1
ATOM 845 C CA . GLU A 1 109 ? 2.612 2.376 -13.150 1.00 81.69 109 GLU A CA 1
ATOM 846 C C . GLU A 1 109 ? 3.429 1.500 -12.184 1.00 81.69 109 GLU A C 1
ATOM 848 O O . GLU A 1 109 ? 3.961 0.462 -12.583 1.00 81.69 109 GLU A O 1
ATOM 853 N N . GLU A 1 110 ? 3.547 1.899 -10.916 1.00 83.00 110 GLU A N 1
ATOM 854 C CA . GLU A 1 110 ? 4.337 1.186 -9.906 1.00 83.00 110 GLU A CA 1
ATOM 855 C C . GLU A 1 110 ? 3.571 0.026 -9.257 1.00 83.00 110 GLU A C 1
ATOM 857 O O . GLU A 1 110 ? 4.167 -0.823 -8.586 1.00 83.00 110 GLU A O 1
ATOM 862 N N . VAL A 1 111 ? 2.250 -0.027 -9.448 1.00 84.56 111 VAL A N 1
ATOM 863 C CA . VAL A 1 111 ? 1.383 -1.045 -8.860 1.00 84.56 111 VAL A CA 1
ATOM 864 C C . VAL A 1 111 ? 0.892 -2.017 -9.926 1.00 84.56 111 VAL A C 1
ATOM 866 O O . VAL A 1 111 ? 0.412 -1.624 -10.982 1.00 84.56 111 VAL A O 1
ATOM 869 N N . ASP A 1 112 ? 0.976 -3.315 -9.635 1.00 83.19 112 ASP A N 1
ATOM 870 C CA . ASP A 1 112 ? 0.313 -4.331 -10.451 1.00 83.19 112 ASP A CA 1
ATOM 871 C C . ASP A 1 112 ? -1.198 -4.312 -10.144 1.00 83.19 112 ASP A C 1
ATOM 873 O O . ASP A 1 112 ? -1.584 -4.626 -9.008 1.00 83.19 112 ASP A O 1
ATOM 877 N N . PRO A 1 113 ? -2.075 -3.995 -11.120 1.00 78.62 113 PRO A N 1
ATOM 878 C CA . PRO A 1 113 ? -3.522 -3.995 -10.914 1.00 78.62 113 PRO A CA 1
ATOM 879 C C . PRO A 1 113 ? -4.064 -5.346 -10.425 1.00 78.62 113 PRO A C 1
ATOM 881 O O . PRO A 1 113 ? -5.104 -5.389 -9.766 1.00 78.62 113 PRO A O 1
ATOM 884 N N . GLN A 1 114 ? -3.353 -6.456 -10.669 1.00 82.00 114 GLN A N 1
ATOM 885 C CA . GLN A 1 114 ? -3.740 -7.776 -10.160 1.00 82.00 114 GLN A CA 1
ATOM 886 C C . GLN A 1 114 ? -3.761 -7.850 -8.628 1.00 82.00 114 GLN A C 1
ATOM 888 O O . GLN A 1 114 ? -4.475 -8.685 -8.071 1.00 82.00 114 GLN A O 1
ATOM 893 N N . LEU A 1 115 ? -3.048 -6.967 -7.918 1.00 82.44 115 LEU A N 1
ATOM 894 C CA . LEU A 1 115 ? -3.118 -6.883 -6.453 1.00 82.44 115 LEU A CA 1
ATOM 895 C C . LEU A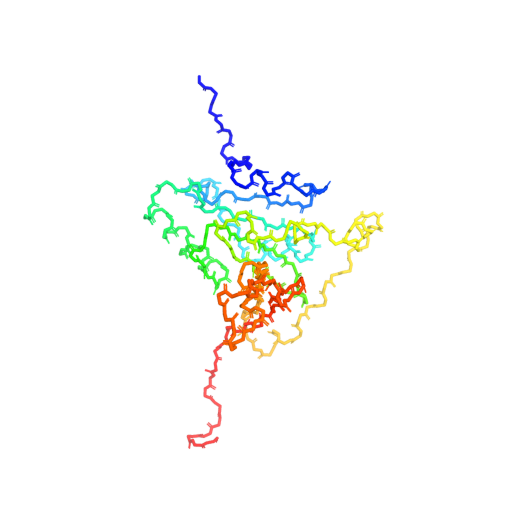 1 115 ? -4.520 -6.501 -5.958 1.00 82.44 115 LEU A C 1
ATOM 897 O O . LEU A 1 115 ? -4.932 -6.906 -4.867 1.00 82.44 115 LEU A O 1
ATOM 901 N N . LEU A 1 116 ? -5.261 -5.745 -6.766 1.00 80.94 116 LEU A N 1
ATOM 902 C CA . LEU A 1 116 ? -6.629 -5.322 -6.486 1.00 80.94 116 LEU A CA 1
ATOM 903 C C . LEU A 1 116 ? -7.675 -6.337 -6.962 1.00 80.94 116 LEU A C 1
ATOM 905 O O . LEU A 1 116 ? -8.860 -6.184 -6.658 1.00 80.94 116 LEU A O 1
ATOM 909 N N . GLU A 1 117 ? -7.271 -7.407 -7.649 1.00 79.00 117 GLU A N 1
ATOM 910 C CA . GLU A 1 117 ? -8.193 -8.478 -7.998 1.00 79.00 117 GLU A CA 1
ATOM 911 C C . GLU A 1 117 ? -8.583 -9.311 -6.768 1.00 79.00 117 GLU A C 1
ATOM 913 O O . GLU A 1 117 ? -7.765 -9.699 -5.924 1.00 79.00 117 GLU A O 1
ATOM 918 N N . ALA A 1 118 ? -9.874 -9.647 -6.681 1.00 66.00 118 ALA A N 1
ATOM 919 C CA . ALA A 1 118 ? -10.338 -10.644 -5.727 1.00 66.00 118 ALA A CA 1
ATOM 920 C C . ALA A 1 118 ? -9.640 -11.989 -5.990 1.00 66.00 118 ALA A C 1
ATOM 922 O O . ALA A 1 118 ? -9.661 -12.480 -7.127 1.00 66.00 118 ALA A O 1
ATOM 923 N N . PRO A 1 119 ? -9.101 -12.654 -4.952 1.00 66.62 119 PRO A N 1
ATOM 924 C CA . PRO A 1 119 ? -8.502 -13.962 -5.127 1.00 66.62 119 PRO A CA 1
ATOM 925 C C . PRO A 1 119 ? -9.572 -14.942 -5.622 1.00 66.62 119 PRO A C 1
ATOM 927 O O . PRO A 1 119 ? -10.730 -14.911 -5.192 1.00 66.62 119 PRO A O 1
ATOM 930 N N . ARG A 1 120 ? -9.197 -15.842 -6.542 1.00 60.44 120 ARG A N 1
ATOM 931 C CA . ARG A 1 120 ? -10.132 -16.812 -7.155 1.00 60.44 120 ARG A CA 1
ATOM 932 C C . ARG A 1 120 ? -10.897 -17.632 -6.111 1.00 60.44 120 ARG A C 1
ATOM 934 O O . ARG A 1 120 ? -12.055 -17.976 -6.327 1.00 60.44 120 ARG A O 1
ATOM 941 N N . THR A 1 121 ? -10.268 -17.907 -4.972 1.00 57.19 121 THR A N 1
ATOM 942 C CA . THR A 1 121 ? -10.871 -18.563 -3.808 1.00 57.19 121 THR A CA 1
ATOM 943 C C . THR A 1 121 ? -11.948 -17.716 -3.136 1.00 57.19 121 THR A C 1
ATOM 945 O O . THR A 1 121 ? -12.997 -18.264 -2.828 1.00 57.19 121 THR A O 1
ATOM 948 N N . ALA A 1 122 ? -11.783 -16.398 -2.984 1.00 54.59 122 ALA A N 1
ATOM 949 C CA . ALA A 1 122 ? -12.838 -15.527 -2.453 1.00 54.59 122 ALA A CA 1
ATOM 950 C C . ALA A 1 122 ? -14.063 -15.474 -3.381 1.00 54.59 122 ALA A C 1
ATOM 952 O O . ALA A 1 122 ? -15.192 -15.550 -2.903 1.00 54.59 122 ALA A O 1
ATOM 953 N N . ARG A 1 123 ? -13.870 -15.459 -4.712 1.00 55.59 123 ARG A N 1
ATOM 954 C CA . ARG A 1 123 ? -14.987 -15.569 -5.678 1.00 55.59 123 ARG A CA 1
ATOM 955 C C . ARG A 1 123 ? -15.746 -16.899 -5.559 1.00 55.59 123 ARG A C 1
ATOM 957 O O . ARG A 1 123 ? -16.953 -16.942 -5.792 1.00 55.59 123 ARG A O 1
ATOM 964 N N . LEU A 1 124 ? -15.051 -17.983 -5.208 1.00 52.28 124 LEU A N 1
ATOM 965 C CA . LEU A 1 124 ? -15.656 -19.298 -4.972 1.00 52.28 124 LEU A CA 1
ATOM 966 C C . LEU A 1 124 ? -16.350 -19.375 -3.601 1.00 52.28 124 LEU A C 1
ATOM 968 O O . LEU A 1 124 ? -17.472 -19.869 -3.536 1.00 52.28 124 LEU A O 1
ATOM 972 N N . LEU A 1 125 ? -15.743 -18.829 -2.542 1.00 54.06 125 LEU A N 1
ATOM 973 C CA . LEU A 1 125 ? -16.296 -18.805 -1.179 1.00 54.06 125 LEU A CA 1
ATOM 974 C C . LEU A 1 125 ? -17.520 -17.886 -1.063 1.00 54.06 125 LEU A C 1
ATOM 976 O O . LEU A 1 125 ? -18.509 -18.259 -0.434 1.00 54.06 125 LEU A O 1
ATOM 980 N N . ALA A 1 126 ? -17.513 -16.735 -1.745 1.00 54.12 126 ALA A N 1
ATOM 981 C CA . ALA A 1 126 ? -18.674 -15.851 -1.857 1.00 54.12 126 ALA A CA 1
ATOM 982 C C . ALA A 1 126 ? -19.865 -16.540 -2.547 1.00 54.12 126 ALA A C 1
ATOM 984 O O . ALA A 1 126 ? -21.018 -16.258 -2.230 1.00 54.12 126 ALA A O 1
ATOM 985 N N . ARG A 1 127 ? -19.596 -17.479 -3.466 1.00 53.75 127 ARG A N 1
ATOM 986 C CA . ARG A 1 127 ? -20.622 -18.316 -4.108 1.00 53.75 127 ARG A CA 1
ATOM 987 C C . ARG A 1 127 ? -21.055 -19.509 -3.259 1.00 53.75 127 ARG A C 1
ATOM 989 O O . ARG A 1 127 ? -22.180 -19.969 -3.426 1.00 53.75 127 ARG A O 1
ATOM 996 N N . SER A 1 128 ? -20.189 -20.027 -2.387 1.00 51.91 128 SER A N 1
ATOM 997 C CA . SER A 1 128 ? -20.474 -21.214 -1.575 1.00 51.91 128 SER A CA 1
ATOM 998 C C . SER A 1 128 ? -20.964 -20.909 -0.157 1.00 51.91 128 SER A C 1
ATOM 1000 O O . SER A 1 128 ? -21.348 -21.840 0.541 1.00 51.91 128 SER A O 1
ATOM 1002 N N . GLY A 1 129 ? -20.967 -19.647 0.289 1.00 50.12 129 GLY A N 1
ATOM 1003 C CA . GLY A 1 129 ? -21.490 -19.236 1.602 1.00 50.12 129 GLY A CA 1
ATOM 1004 C C . GLY A 1 129 ? -20.674 -19.722 2.808 1.00 50.12 129 GLY A C 1
ATOM 1005 O O . GLY A 1 129 ? -21.094 -19.541 3.947 1.00 50.12 129 GLY A O 1
ATOM 1006 N N . PHE A 1 130 ? -19.508 -20.327 2.579 1.00 44.50 130 PHE A N 1
ATOM 1007 C CA . PHE A 1 130 ? -18.617 -20.818 3.627 1.00 44.50 130 PHE A CA 1
ATOM 1008 C C . PHE A 1 130 ? -17.441 -19.855 3.775 1.00 44.50 130 PHE A C 1
ATOM 1010 O O . PHE A 1 130 ? -16.434 -20.001 3.095 1.00 44.50 130 PHE A O 1
ATOM 1017 N N . ALA A 1 131 ? -17.553 -18.872 4.664 1.00 48.00 131 ALA A N 1
ATOM 1018 C CA . ALA A 1 131 ? -16.383 -18.168 5.174 1.00 48.00 131 ALA A CA 1
ATOM 1019 C C . ALA A 1 131 ? -15.871 -18.951 6.389 1.00 48.00 131 ALA A C 1
ATOM 1021 O O . ALA A 1 131 ? -16.440 -18.864 7.476 1.00 48.00 131 ALA A O 1
ATOM 1022 N N . SER A 1 132 ? -14.835 -19.773 6.212 1.00 46.84 132 SER A N 1
ATOM 1023 C CA . SER A 1 132 ? -14.085 -20.268 7.367 1.00 46.84 132 SER A CA 1
ATOM 1024 C C . SER A 1 132 ? -13.266 -19.096 7.909 1.00 46.84 132 SER A C 1
ATOM 1026 O O . SER A 1 132 ? -12.460 -18.555 7.149 1.00 46.84 132 SER A O 1
ATOM 1028 N N . PRO A 1 133 ? -13.463 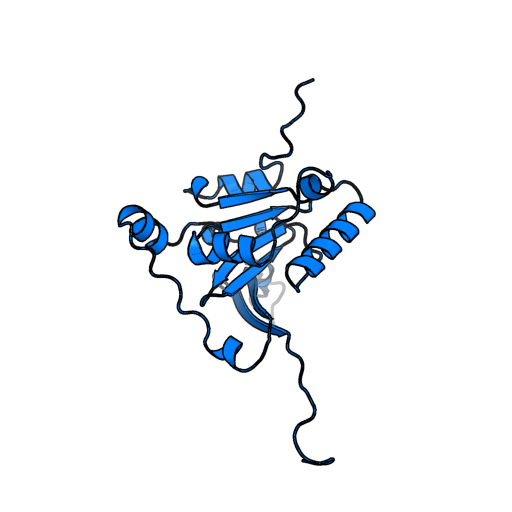-18.671 9.171 1.00 51.62 133 PRO A N 1
ATOM 1029 C CA . PRO A 1 133 ? -12.658 -17.603 9.741 1.00 51.62 133 PRO A CA 1
ATOM 1030 C C . PRO A 1 133 ? -11.188 -18.017 9.698 1.00 51.62 133 PRO A C 1
ATOM 1032 O O . PRO A 1 133 ? -10.852 -19.164 10.014 1.00 51.62 133 PRO A O 1
ATOM 1035 N N . ALA A 1 134 ? -10.322 -17.093 9.273 1.00 54.44 134 ALA A N 1
ATOM 1036 C CA . ALA A 1 134 ? -8.885 -17.302 9.344 1.00 54.44 134 ALA A CA 1
ATOM 1037 C C . ALA A 1 134 ? -8.528 -17.689 10.791 1.00 54.44 134 ALA A C 1
ATOM 1039 O O . ALA A 1 134 ? -9.047 -17.067 11.726 1.00 54.44 134 ALA A O 1
ATOM 1040 N N . PRO A 1 135 ? -7.714 -18.736 11.010 1.00 48.34 135 PRO A N 1
ATOM 1041 C CA . PRO A 1 135 ? -7.349 -19.140 12.358 1.00 48.34 135 PRO A CA 1
ATOM 1042 C C . PRO A 1 135 ? -6.699 -17.949 13.062 1.00 48.34 135 PRO A C 1
ATOM 1044 O O . PRO A 1 135 ? -5.724 -17.389 12.566 1.00 48.34 135 PRO A O 1
ATOM 1047 N N . ALA A 1 136 ? -7.269 -17.540 14.197 1.00 50.88 136 ALA A N 1
ATOM 1048 C CA . ALA A 1 136 ? -6.697 -16.483 15.016 1.00 50.88 136 ALA A CA 1
ATOM 1049 C C . ALA A 1 136 ? -5.249 -16.861 15.362 1.00 50.88 136 ALA A C 1
ATOM 1051 O O . ALA A 1 136 ? -5.008 -17.957 15.877 1.00 50.88 136 ALA A O 1
ATOM 1052 N N . ASN A 1 137 ? -4.296 -15.976 15.053 1.00 54.25 137 ASN A N 1
ATOM 1053 C CA . ASN A 1 137 ? -2.882 -16.184 15.354 1.00 54.25 137 ASN A CA 1
ATOM 1054 C C . ASN A 1 137 ? -2.722 -16.446 16.859 1.00 54.25 137 ASN A C 1
ATOM 1056 O O . ASN A 1 137 ? -2.867 -15.543 17.677 1.00 54.25 137 ASN A O 1
ATOM 1060 N N . SER A 1 138 ? -2.418 -17.689 17.243 1.00 51.56 138 SER A N 1
ATOM 1061 C CA . SER A 1 138 ? -2.303 -18.097 18.651 1.00 51.56 138 SER A CA 1
ATOM 1062 C C . SER A 1 138 ? -1.175 -17.377 19.404 1.00 51.56 138 SER A C 1
ATOM 1064 O O . SER A 1 138 ? -1.145 -17.409 20.632 1.00 51.56 138 SER A O 1
ATOM 1066 N N . GLU A 1 139 ? -0.265 -16.725 18.673 1.00 59.31 139 GLU A N 1
ATOM 1067 C CA . GLU A 1 139 ? 0.853 -15.918 19.180 1.00 59.31 139 GLU A CA 1
ATOM 1068 C C . GLU A 1 139 ? 0.368 -14.680 19.969 1.00 59.31 139 GLU A C 1
ATOM 1070 O O . GLU A 1 139 ? 1.022 -14.251 20.922 1.00 59.31 139 GLU A O 1
ATOM 1075 N N . THR A 1 140 ? -0.822 -14.141 19.662 1.00 62.91 140 THR A N 1
ATOM 1076 C CA . THR A 1 140 ? -1.372 -12.967 20.371 1.00 62.91 140 THR A CA 1
ATOM 1077 C C . THR A 1 140 ? -1.816 -13.276 21.802 1.00 62.91 140 THR A C 1
ATOM 1079 O O . THR A 1 140 ? -1.972 -12.357 22.602 1.00 62.91 140 THR A O 1
ATOM 1082 N N . ASN A 1 141 ? -2.014 -14.554 22.149 1.00 67.69 141 ASN A N 1
ATOM 1083 C CA . ASN A 1 141 ? -2.384 -14.961 23.509 1.00 67.69 141 ASN A CA 1
ATOM 1084 C C . ASN A 1 141 ? -1.198 -14.916 24.486 1.00 67.69 141 ASN A C 1
ATOM 1086 O O . ASN A 1 141 ? -1.409 -14.932 25.696 1.00 67.69 141 ASN A O 1
ATOM 1090 N N . THR A 1 142 ? 0.039 -14.873 23.979 1.00 72.69 142 THR A N 1
ATOM 1091 C CA . THR A 1 142 ? 1.261 -14.898 24.799 1.00 72.69 142 THR A CA 1
ATOM 1092 C C . THR A 1 142 ? 1.975 -13.553 24.872 1.00 72.69 142 THR A C 1
ATOM 1094 O O . THR A 1 142 ? 2.527 -13.225 25.920 1.00 72.69 142 THR A O 1
ATOM 1097 N N . LEU A 1 143 ? 1.960 -12.762 23.794 1.00 79.75 143 LEU A N 1
ATOM 1098 C CA . LEU A 1 143 ? 2.595 -11.444 23.747 1.00 79.75 143 LEU A CA 1
ATOM 1099 C C . LEU A 1 143 ? 1.712 -10.472 22.953 1.00 79.75 143 LEU A C 1
ATOM 1101 O O . LEU A 1 143 ? 1.433 -10.744 21.786 1.00 79.75 143 LEU A O 1
ATOM 1105 N N . PRO A 1 144 ? 1.281 -9.338 23.532 1.00 85.38 144 PRO A N 1
ATOM 1106 C CA . PRO A 1 144 ? 0.597 -8.299 22.772 1.00 85.38 144 PRO A CA 1
ATOM 1107 C C . PRO A 1 144 ? 1.540 -7.683 21.732 1.00 85.38 144 PRO A C 1
ATOM 1109 O O . PRO A 1 144 ? 2.572 -7.111 22.087 1.00 85.38 144 PRO A O 1
ATOM 1112 N N . HIS A 1 145 ? 1.173 -7.784 20.458 1.00 82.81 145 HIS A N 1
ATOM 1113 C CA . HIS A 1 145 ? 1.939 -7.238 19.343 1.00 82.81 145 HIS A CA 1
ATOM 1114 C C . HIS A 1 145 ? 1.014 -6.820 18.195 1.00 82.81 145 HIS A C 1
ATOM 1116 O O . HIS A 1 145 ? -0.122 -7.286 18.097 1.00 82.81 145 HIS A O 1
ATOM 1122 N N . VAL A 1 146 ? 1.512 -5.944 17.322 1.00 85.00 146 VAL A N 1
ATOM 1123 C CA . VAL A 1 146 ? 0.890 -5.643 16.025 1.00 85.00 146 VAL A CA 1
ATOM 1124 C C . VAL A 1 146 ? 1.729 -6.312 14.944 1.00 85.00 146 VAL A C 1
ATOM 1126 O O . VAL A 1 146 ? 2.917 -6.012 14.833 1.00 85.00 146 VAL A O 1
ATOM 1129 N N . ALA A 1 147 ? 1.122 -7.209 14.168 1.00 90.19 147 ALA A N 1
ATOM 1130 C CA . ALA A 1 147 ? 1.759 -7.877 13.038 1.00 90.19 147 ALA A CA 1
ATOM 1131 C C . ALA A 1 147 ? 1.151 -7.392 11.722 1.00 90.19 147 ALA A C 1
ATOM 1133 O O . ALA A 1 147 ? -0.068 -7.305 11.580 1.00 90.19 147 ALA A O 1
ATOM 1134 N N . PHE A 1 148 ? 2.004 -7.093 10.751 1.00 92.88 148 PHE A N 1
ATOM 1135 C CA . PHE A 1 148 ? 1.592 -6.782 9.387 1.00 92.88 148 PHE A CA 1
ATOM 1136 C C . PHE A 1 148 ? 2.718 -7.097 8.407 1.00 92.88 148 PHE A C 1
ATOM 1138 O O . PHE A 1 148 ? 3.849 -7.413 8.792 1.00 92.88 148 PHE A O 1
ATOM 1145 N N . TYR A 1 149 ? 2.399 -7.007 7.123 1.00 95.94 149 TYR A N 1
ATOM 1146 C CA . TYR A 1 149 ? 3.345 -7.198 6.043 1.00 95.94 149 TYR A CA 1
ATOM 1147 C C . TYR A 1 149 ? 3.482 -5.942 5.185 1.00 95.94 149 TYR A C 1
ATOM 1149 O O . TYR A 1 149 ? 2.536 -5.168 5.044 1.00 95.94 149 TYR A O 1
ATOM 1157 N N . ILE A 1 150 ? 4.658 -5.763 4.584 1.00 95.12 150 ILE A N 1
ATOM 1158 C CA . ILE A 1 150 ? 4.915 -4.726 3.578 1.00 95.12 150 ILE A CA 1
ATOM 1159 C C . ILE A 1 150 ? 5.321 -5.416 2.279 1.00 95.12 150 ILE A C 1
ATOM 1161 O O . ILE A 1 150 ? 6.289 -6.181 2.273 1.00 95.12 150 ILE A O 1
ATOM 1165 N N . SER A 1 151 ? 4.591 -5.147 1.197 1.00 93.31 151 SER A N 1
ATOM 1166 C CA . SER A 1 151 ? 4.952 -5.598 -0.147 1.00 93.31 151 SER A CA 1
ATOM 1167 C C . SER A 1 151 ? 5.852 -4.568 -0.812 1.00 93.31 151 SER A C 1
ATOM 1169 O O . SER A 1 151 ? 5.536 -3.381 -0.816 1.00 93.31 151 SER A O 1
ATOM 1171 N N . VAL A 1 152 ? 6.937 -5.031 -1.423 1.00 87.88 152 VAL A N 1
ATOM 1172 C CA . VAL A 1 152 ? 7.788 -4.220 -2.295 1.00 87.88 152 VAL A CA 1
ATOM 1173 C C . VAL A 1 152 ? 7.868 -4.921 -3.638 1.00 87.88 152 VAL A C 1
ATOM 1175 O O . VAL A 1 152 ? 8.451 -6.001 -3.741 1.00 87.88 152 VAL A O 1
ATOM 1178 N N . ASN A 1 153 ? 7.258 -4.302 -4.647 1.00 84.44 153 ASN A N 1
ATOM 1179 C CA . ASN A 1 153 ? 7.248 -4.779 -6.022 1.00 84.44 153 ASN A CA 1
ATOM 1180 C C . ASN A 1 153 ? 7.876 -3.711 -6.917 1.00 84.44 153 ASN A C 1
ATOM 1182 O O . ASN A 1 153 ? 7.434 -2.568 -6.912 1.00 84.44 153 ASN A O 1
ATOM 1186 N N . ARG A 1 154 ? 8.913 -4.075 -7.671 1.00 86.25 154 ARG A N 1
ATOM 1187 C CA . ARG A 1 154 ? 9.553 -3.197 -8.653 1.00 86.25 154 ARG A CA 1
ATOM 1188 C C . ARG A 1 154 ? 9.888 -3.992 -9.905 1.00 86.25 154 ARG A C 1
ATOM 1190 O O . ARG A 1 154 ? 10.761 -4.861 -9.874 1.00 86.25 154 ARG A O 1
ATOM 1197 N N . ALA A 1 155 ? 9.211 -3.678 -11.004 1.00 86.50 155 ALA A N 1
ATOM 1198 C CA . ALA A 1 155 ? 9.643 -4.116 -12.324 1.00 86.50 155 ALA A CA 1
ATOM 1199 C C . ALA A 1 155 ? 10.928 -3.368 -12.712 1.00 86.50 155 ALA A C 1
ATOM 1201 O O . ALA A 1 155 ? 11.058 -2.175 -12.444 1.00 86.50 155 ALA A O 1
ATOM 1202 N N . ILE A 1 156 ? 11.881 -4.082 -13.304 1.00 88.88 156 ILE A N 1
ATOM 1203 C CA . ILE A 1 156 ? 13.117 -3.511 -13.837 1.00 88.88 156 ILE A CA 1
ATOM 1204 C C . ILE A 1 156 ? 12.933 -3.423 -15.347 1.00 88.88 156 ILE A C 1
ATOM 1206 O O . ILE A 1 156 ? 12.760 -4.439 -16.022 1.00 88.88 156 ILE A O 1
ATOM 1210 N N . SER A 1 157 ? 12.941 -2.198 -15.857 1.00 91.19 157 SER A N 1
ATOM 1211 C CA . SER A 1 157 ? 12.734 -1.917 -17.272 1.00 91.19 157 SER A CA 1
ATOM 1212 C C . SER A 1 157 ? 13.872 -2.462 -18.138 1.00 91.19 157 SER A C 1
ATOM 1214 O O . SER A 1 157 ? 15.013 -2.633 -17.697 1.00 91.19 157 SER A O 1
ATOM 1216 N N . ASP A 1 158 ? 13.576 -2.680 -19.419 1.00 94.38 158 ASP A N 1
ATOM 1217 C CA . ASP A 1 158 ? 14.591 -3.050 -20.408 1.00 94.38 158 ASP A CA 1
ATOM 1218 C C . ASP A 1 158 ? 15.724 -2.017 -20.474 1.00 94.38 158 ASP A C 1
ATOM 1220 O O . ASP A 1 158 ? 16.877 -2.392 -20.685 1.00 94.38 158 ASP A O 1
ATOM 1224 N N . GLU A 1 159 ? 15.422 -0.734 -20.254 1.00 94.69 159 GLU A N 1
ATOM 1225 C CA . GLU A 1 159 ? 16.411 0.344 -20.209 1.00 94.69 159 GLU A CA 1
ATOM 1226 C C . GLU A 1 159 ? 17.366 0.192 -19.018 1.00 94.69 159 GLU A C 1
ATOM 1228 O O . GLU A 1 159 ? 18.582 0.195 -19.212 1.00 94.69 159 GLU A O 1
ATOM 1233 N N . GLU A 1 160 ? 16.846 -0.042 -17.808 1.00 93.12 160 GLU A N 1
ATOM 1234 C CA . GLU A 1 160 ? 17.664 -0.318 -16.614 1.00 93.12 160 GLU A CA 1
ATOM 1235 C C . GLU A 1 160 ? 18.529 -1.576 -16.777 1.00 93.12 160 GLU A C 1
ATOM 1237 O O . GLU A 1 160 ? 19.625 -1.671 -16.220 1.00 93.12 160 GLU A O 1
ATOM 1242 N N . CYS A 1 161 ? 18.051 -2.538 -17.566 1.00 96.50 161 CYS A N 1
ATOM 1243 C CA . CYS A 1 161 ? 18.766 -3.765 -17.895 1.00 96.50 161 CYS A CA 1
ATOM 1244 C C . CYS A 1 161 ? 19.588 -3.683 -19.192 1.00 96.50 161 CYS A C 1
ATOM 1246 O O . CYS A 1 161 ? 20.134 -4.704 -19.630 1.00 96.50 161 CYS A O 1
ATOM 1248 N N . THR A 1 162 ? 19.705 -2.510 -19.821 1.00 96.94 162 THR A N 1
ATOM 1249 C CA . THR A 1 162 ? 20.444 -2.338 -21.075 1.00 96.94 162 THR A CA 1
ATOM 1250 C C . THR A 1 162 ? 21.902 -1.985 -20.827 1.00 96.94 162 THR A C 1
ATOM 1252 O O . THR A 1 162 ? 22.244 -0.978 -20.214 1.00 96.94 162 THR A O 1
ATOM 1255 N N . PHE A 1 163 ? 22.791 -2.795 -21.400 1.00 96.62 163 PHE A N 1
ATOM 1256 C CA . PHE A 1 163 ? 24.236 -2.588 -21.337 1.00 96.62 163 PHE A CA 1
ATOM 1257 C C . PHE A 1 163 ? 24.864 -2.695 -22.730 1.00 96.62 163 PHE A C 1
ATOM 1259 O O . PHE A 1 163 ? 24.262 -3.208 -23.677 1.00 96.62 163 PHE A O 1
ATOM 1266 N N . ASN A 1 164 ? 26.103 -2.217 -22.871 1.00 97.25 164 ASN A N 1
ATOM 1267 C CA . ASN A 1 164 ? 26.862 -2.376 -24.111 1.00 97.25 164 ASN A CA 1
ATOM 1268 C C . ASN A 1 164 ? 27.103 -3.860 -24.411 1.00 97.25 164 ASN A C 1
ATOM 1270 O O . ASN A 1 164 ? 27.554 -4.615 -23.551 1.00 97.25 164 ASN A O 1
ATOM 1274 N N . ASN A 1 165 ? 26.889 -4.257 -25.667 1.00 95.69 165 ASN A N 1
ATOM 1275 C CA . ASN A 1 165 ? 27.084 -5.637 -26.118 1.00 95.69 165 ASN A CA 1
ATOM 1276 C C . ASN A 1 165 ? 28.536 -6.118 -25.982 1.00 95.69 165 ASN A C 1
ATOM 1278 O O . ASN A 1 165 ? 28.787 -7.318 -25.879 1.00 95.69 165 ASN A O 1
ATOM 1282 N N . SER A 1 166 ? 29.494 -5.192 -26.023 1.00 94.81 166 SER A N 1
ATOM 1283 C CA . SER A 1 166 ? 30.917 -5.466 -25.859 1.00 94.81 166 SER A CA 1
ATOM 1284 C C . SER A 1 166 ? 31.560 -4.422 -24.959 1.00 94.81 166 SER A C 1
ATOM 1286 O O . SER A 1 166 ? 31.328 -3.223 -25.112 1.00 94.81 166 SER A O 1
ATOM 1288 N N . TRP A 1 167 ? 32.428 -4.877 -24.057 1.00 95.50 167 TRP A N 1
ATOM 1289 C CA . TRP A 1 167 ? 33.274 -3.992 -23.259 1.00 95.50 167 TRP A CA 1
ATOM 1290 C C . TRP A 1 167 ? 34.463 -3.433 -24.055 1.00 95.50 167 TRP A C 1
ATOM 1292 O O . TRP A 1 167 ? 34.842 -2.281 -23.856 1.00 95.50 167 TRP A O 1
ATOM 1302 N N . LEU A 1 168 ? 35.039 -4.233 -24.960 1.00 95.19 168 LEU A N 1
ATOM 1303 C CA . LEU A 1 168 ? 36.216 -3.851 -25.753 1.00 95.19 168 LEU A CA 1
ATOM 1304 C C . LEU A 1 168 ? 35.858 -2.900 -26.903 1.00 95.19 168 LEU A C 1
ATOM 1306 O O . LEU A 1 168 ? 36.638 -2.014 -27.228 1.00 95.19 168 LEU A O 1
ATOM 1310 N N . TRP A 1 169 ? 34.659 -3.050 -27.474 1.00 94.44 169 TRP A N 1
ATOM 1311 C CA . TRP A 1 169 ? 34.185 -2.281 -28.632 1.00 94.44 169 TRP A CA 1
ATOM 1312 C C . TRP A 1 169 ? 32.845 -1.604 -28.337 1.00 94.44 169 TRP A C 1
ATOM 1314 O O . TRP A 1 169 ? 31.849 -1.832 -29.028 1.00 94.44 169 TRP A O 1
ATOM 1324 N N . LYS A 1 170 ? 32.809 -0.794 -27.272 1.00 92.50 170 LYS A N 1
ATOM 1325 C CA . LYS A 1 170 ? 31.578 -0.165 -26.753 1.00 92.50 170 LYS A CA 1
ATOM 1326 C C . LYS A 1 170 ? 30.800 0.596 -27.827 1.00 92.50 170 LYS A C 1
ATOM 1328 O O . LYS A 1 170 ? 29.592 0.438 -27.932 1.00 92.50 170 LYS A O 1
ATOM 1333 N N . ASN A 1 171 ? 31.507 1.356 -28.663 1.00 93.06 171 ASN A N 1
ATOM 1334 C CA . ASN A 1 171 ? 30.892 2.246 -29.651 1.00 93.06 171 ASN A CA 1
ATOM 1335 C C . ASN A 1 171 ? 30.558 1.555 -30.984 1.00 93.06 171 ASN A C 1
ATOM 1337 O O . ASN A 1 171 ? 29.960 2.176 -31.853 1.00 93.06 171 ASN A O 1
ATOM 1341 N N . GLU A 1 172 ? 30.945 0.289 -31.169 1.00 94.19 172 GLU A N 1
ATOM 1342 C CA . GLU A 1 172 ? 30.798 -0.408 -32.458 1.00 94.19 172 GLU A CA 1
ATOM 1343 C C . GLU A 1 172 ? 29.710 -1.481 -32.436 1.00 94.19 172 GLU A C 1
ATOM 1345 O O . GLU A 1 172 ? 29.190 -1.869 -33.480 1.00 94.19 172 GLU A O 1
ATOM 1350 N N . LYS A 1 173 ? 29.403 -2.022 -31.252 1.00 92.44 173 LYS A N 1
ATOM 1351 C CA . LYS A 1 173 ? 28.508 -3.180 -31.105 1.00 92.44 173 LYS A CA 1
ATOM 1352 C C . LYS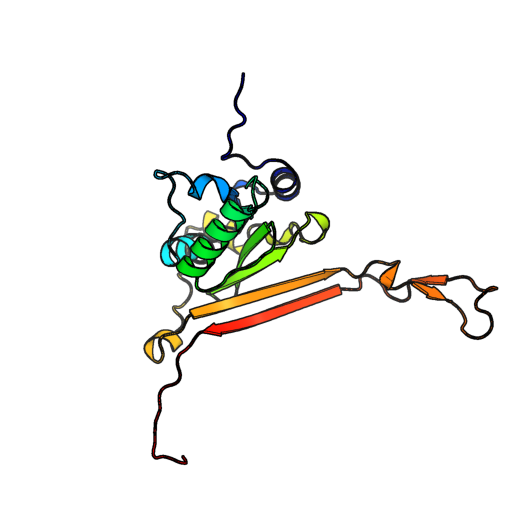 A 1 173 ? 27.130 -2.821 -30.556 1.00 92.44 173 LYS A C 1
ATOM 1354 O O . LYS A 1 173 ? 26.306 -3.720 -30.404 1.00 92.44 173 LYS A O 1
ATOM 1359 N N . GLY A 1 174 ? 26.876 -1.543 -30.278 1.00 94.56 174 GLY A N 1
ATOM 1360 C CA . GLY A 1 174 ? 25.625 -1.068 -29.690 1.00 94.56 174 GLY A CA 1
ATOM 1361 C C . GLY A 1 174 ? 25.342 -1.675 -28.312 1.00 94.56 174 GLY A C 1
ATOM 1362 O O . GLY A 1 174 ? 26.227 -2.241 -27.659 1.00 94.56 174 GLY A O 1
ATOM 1363 N N . SER A 1 175 ? 24.086 -1.590 -27.891 1.00 96.62 175 SER A N 1
ATOM 1364 C CA . SER A 1 175 ? 23.588 -2.096 -26.613 1.00 96.62 175 SER A CA 1
ATOM 1365 C C . SER A 1 175 ? 22.385 -3.018 -26.810 1.00 96.62 175 SER A C 1
ATOM 1367 O O . SER A 1 175 ? 21.805 -3.088 -27.896 1.00 96.62 175 SER A O 1
ATOM 1369 N N . ARG A 1 176 ? 22.047 -3.781 -25.771 1.00 96.00 176 ARG A N 1
ATOM 1370 C CA . ARG A 1 176 ? 20.794 -4.542 -25.693 1.00 96.00 176 ARG A CA 1
ATOM 1371 C C . ARG A 1 176 ? 20.380 -4.729 -24.232 1.00 96.00 176 ARG A C 1
ATOM 1373 O O . ARG A 1 176 ? 21.265 -4.670 -23.375 1.00 96.00 176 ARG A O 1
ATOM 1380 N N . PRO A 1 177 ? 19.108 -5.045 -23.954 1.00 96.75 177 PRO A N 1
ATOM 1381 C CA . PRO A 1 177 ? 18.685 -5.552 -22.654 1.00 96.75 177 PRO A CA 1
ATOM 1382 C C . PRO A 1 177 ? 19.332 -6.912 -22.361 1.00 96.75 177 PRO A C 1
ATOM 1384 O O . PRO A 1 177 ? 19.344 -7.810 -23.209 1.00 96.75 177 PRO A O 1
ATOM 1387 N N . PHE A 1 178 ? 19.905 -7.068 -21.169 1.00 96.31 178 PHE A N 1
ATOM 1388 C CA . PHE A 1 178 ? 20.540 -8.315 -20.714 1.00 96.31 178 PHE A CA 1
ATOM 1389 C C . PHE A 1 178 ? 19.634 -9.162 -19.826 1.00 96.31 178 PHE A C 1
ATOM 1391 O O . PHE A 1 178 ? 19.949 -10.320 -19.553 1.00 96.31 178 PHE A O 1
ATOM 1398 N N . CYS A 1 179 ? 18.518 -8.593 -19.394 1.00 95.06 179 CYS A N 1
ATOM 1399 C CA . CYS A 1 179 ? 17.513 -9.268 -18.601 1.00 95.06 179 CYS A CA 1
ATOM 1400 C C . CYS A 1 179 ? 16.234 -9.414 -19.424 1.00 95.06 179 CYS A C 1
ATOM 1402 O O . CYS A 1 179 ? 16.032 -8.700 -20.404 1.00 95.06 179 CYS A O 1
ATOM 1404 N N . LYS A 1 180 ? 15.370 -10.337 -19.010 1.00 92.94 180 LYS A N 1
ATOM 1405 C CA . LYS A 1 180 ? 14.009 -10.460 -19.519 1.00 92.94 180 LYS A CA 1
ATOM 1406 C C . LYS A 1 180 ? 13.081 -10.591 -18.319 1.00 92.94 180 LYS A C 1
ATOM 1408 O O . LYS A 1 180 ? 13.362 -11.423 -17.459 1.00 92.94 180 LYS A O 1
ATOM 1413 N N . ASP A 1 181 ? 12.026 -9.780 -18.279 1.00 89.56 181 ASP A N 1
ATOM 1414 C CA . ASP A 1 181 ? 11.027 -9.766 -17.202 1.00 89.56 181 ASP A CA 1
ATOM 1415 C C . ASP A 1 181 ? 11.675 -9.633 -15.806 1.00 89.56 181 ASP A C 1
ATOM 1417 O O . ASP A 1 181 ? 11.301 -10.308 -14.847 1.00 89.56 181 ASP A O 1
ATOM 1421 N N . ALA A 1 182 ? 12.718 -8.799 -15.706 1.00 89.94 182 ALA A N 1
ATOM 1422 C CA . ALA A 1 182 ? 13.441 -8.598 -14.460 1.00 89.94 182 ALA A CA 1
ATOM 1423 C C . ALA A 1 182 ? 12.547 -7.894 -13.434 1.00 89.94 182 ALA A C 1
ATOM 1425 O O . ALA A 1 182 ? 11.883 -6.901 -13.728 1.00 89.94 182 ALA A O 1
ATOM 1426 N N . ASN A 1 183 ? 12.518 -8.425 -12.216 1.00 90.50 183 ASN A N 1
ATOM 1427 C CA . ASN A 1 183 ? 11.577 -7.995 -11.197 1.00 90.50 183 ASN A CA 1
ATOM 1428 C C . ASN A 1 183 ? 12.143 -8.236 -9.793 1.00 90.50 183 ASN A C 1
ATOM 1430 O O . ASN A 1 183 ? 12.902 -9.180 -9.561 1.00 90.50 183 ASN A O 1
ATOM 1434 N N . ILE A 1 184 ? 11.749 -7.374 -8.862 1.00 88.50 184 ILE A N 1
ATOM 1435 C CA . ILE A 1 184 ? 11.941 -7.553 -7.428 1.00 88.50 184 ILE A CA 1
ATOM 1436 C C . ILE A 1 184 ? 10.553 -7.626 -6.795 1.00 88.50 184 ILE A C 1
ATOM 1438 O O . ILE A 1 184 ? 9.820 -6.642 -6.838 1.00 88.50 184 ILE A O 1
ATOM 1442 N N . SER A 1 185 ? 10.229 -8.760 -6.175 1.00 89.31 185 SER A N 1
ATOM 1443 C CA . SER A 1 185 ? 8.991 -8.966 -5.416 1.00 89.31 185 SER A CA 1
ATOM 1444 C C . SER A 1 185 ? 9.315 -9.557 -4.052 1.00 89.31 185 SER A C 1
ATOM 1446 O O . SER A 1 185 ? 9.706 -10.721 -3.938 1.00 89.31 185 SER A O 1
ATOM 1448 N N . LEU A 1 186 ? 9.172 -8.742 -3.009 1.00 91.75 186 LEU A N 1
ATOM 1449 C CA . LEU A 1 186 ? 9.490 -9.098 -1.629 1.00 91.75 186 LEU A CA 1
ATOM 1450 C C . LEU A 1 186 ? 8.317 -8.767 -0.708 1.00 91.75 186 LEU A C 1
ATOM 1452 O O . LEU A 1 186 ? 7.622 -7.772 -0.896 1.00 91.75 186 LEU A O 1
ATOM 1456 N N . ILE A 1 187 ? 8.131 -9.593 0.322 1.00 93.50 187 ILE A N 1
ATOM 1457 C CA . ILE A 1 187 ? 7.143 -9.371 1.380 1.00 93.50 187 ILE A CA 1
ATOM 1458 C C . ILE A 1 187 ? 7.869 -9.416 2.725 1.00 93.50 187 ILE A C 1
ATOM 1460 O O . ILE A 1 187 ? 8.365 -10.465 3.143 1.00 93.50 187 ILE A O 1
ATOM 1464 N N . TYR A 1 188 ? 7.928 -8.278 3.409 1.00 93.94 188 TYR A N 1
ATOM 1465 C CA . TYR A 1 188 ? 8.542 -8.151 4.730 1.00 93.94 188 TYR A CA 1
ATOM 1466 C C . TYR A 1 188 ? 7.503 -8.403 5.818 1.00 93.94 188 TYR A C 1
ATOM 1468 O O . TYR A 1 188 ? 6.424 -7.822 5.760 1.00 93.94 188 TYR A O 1
ATOM 1476 N N . ARG A 1 189 ? 7.821 -9.229 6.824 1.00 93.94 189 ARG A N 1
ATOM 1477 C CA . ARG A 1 189 ? 7.020 -9.344 8.057 1.00 93.94 189 ARG A CA 1
ATOM 1478 C C . ARG A 1 189 ? 7.508 -8.308 9.063 1.00 93.94 189 ARG A C 1
ATOM 1480 O O . ARG A 1 189 ? 8.705 -8.258 9.338 1.00 93.94 189 ARG A O 1
ATOM 1487 N N . VAL A 1 190 ? 6.590 -7.545 9.642 1.00 93.50 190 VAL A N 1
ATOM 1488 C CA . VAL A 1 190 ? 6.880 -6.559 10.686 1.00 93.50 190 VAL A CA 1
ATOM 1489 C C . VAL A 1 190 ? 6.054 -6.886 11.924 1.00 93.50 190 VAL A C 1
ATOM 1491 O O . VAL A 1 190 ? 4.838 -7.034 11.832 1.00 93.50 190 VAL A O 1
ATOM 1494 N N . ASN A 1 191 ? 6.726 -6.973 13.074 1.00 92.00 191 ASN A N 1
ATOM 1495 C CA . ASN A 1 191 ? 6.102 -7.095 14.389 1.00 92.00 191 ASN A CA 1
ATOM 1496 C C . ASN A 1 191 ? 6.484 -5.876 15.234 1.00 92.00 191 ASN A C 1
ATOM 1498 O O . ASN A 1 191 ? 7.668 -5.581 15.407 1.00 92.00 191 ASN A O 1
ATOM 1502 N N . LEU A 1 192 ? 5.485 -5.178 15.769 1.00 89.56 192 LEU A N 1
ATOM 1503 C CA . LEU A 1 192 ? 5.666 -4.124 16.763 1.00 89.56 192 LEU A CA 1
ATOM 1504 C C . LEU A 1 192 ? 5.291 -4.687 18.131 1.00 89.56 192 LEU A C 1
ATOM 1506 O O . LEU A 1 192 ? 4.115 -4.927 18.412 1.00 89.56 192 LEU A O 1
ATOM 1510 N N . GLU A 1 193 ? 6.295 -4.906 18.972 1.00 91.44 193 GLU A N 1
ATOM 1511 C CA . GLU A 1 193 ? 6.138 -5.535 20.280 1.00 91.44 193 GLU A CA 1
ATOM 1512 C C . GLU A 1 193 ? 7.067 -4.908 21.317 1.00 91.44 193 GLU A C 1
ATOM 1514 O O . GLU A 1 193 ? 8.109 -4.327 20.999 1.00 91.44 193 GLU A O 1
ATOM 1519 N N . ARG A 1 194 ? 6.674 -5.007 22.587 1.00 90.62 194 ARG A N 1
ATOM 1520 C CA . ARG A 1 194 ? 7.473 -4.510 23.703 1.00 90.62 194 ARG A CA 1
ATOM 1521 C C . ARG A 1 194 ? 8.146 -5.679 24.402 1.00 90.62 194 ARG A C 1
ATOM 1523 O O . ARG A 1 194 ? 7.474 -6.481 25.043 1.00 90.62 194 ARG A O 1
ATOM 1530 N N . SER A 1 195 ? 9.474 -5.713 24.356 1.00 90.31 195 SER A N 1
ATOM 1531 C CA . SER A 1 195 ? 10.250 -6.577 25.244 1.00 90.31 195 SER A CA 1
ATOM 1532 C C . SER A 1 195 ? 10.289 -5.978 26.654 1.00 90.31 195 SER A C 1
ATOM 1534 O O . SER A 1 195 ? 10.473 -4.768 26.828 1.00 90.31 195 SER A O 1
ATOM 1536 N N . LEU A 1 196 ? 10.076 -6.820 27.663 1.00 87.50 196 LEU A N 1
ATOM 1537 C CA . LEU A 1 196 ? 10.183 -6.470 29.077 1.00 87.50 196 LEU A CA 1
ATOM 1538 C C . LEU A 1 196 ? 11.358 -7.230 29.682 1.00 87.50 196 LEU A C 1
ATOM 1540 O O . LEU A 1 196 ? 11.676 -8.337 29.251 1.00 87.50 196 LEU A O 1
ATOM 1544 N N . GLN A 1 197 ? 11.993 -6.641 30.696 1.00 86.94 197 GLN A N 1
ATOM 1545 C CA . GLN A 1 197 ? 13.055 -7.330 31.414 1.00 86.94 197 GLN A CA 1
ATOM 1546 C C . GLN A 1 197 ? 12.506 -8.624 32.021 1.00 86.94 197 GLN A C 1
ATOM 1548 O O . GLN A 1 197 ? 11.545 -8.611 32.791 1.00 86.94 197 GLN A O 1
ATOM 1553 N N . TYR A 1 198 ? 13.155 -9.728 31.682 1.00 85.56 198 TYR A N 1
ATOM 1554 C CA . TYR A 1 198 ? 12.935 -11.037 32.265 1.00 85.56 198 TYR A CA 1
ATOM 1555 C C . TYR A 1 198 ? 14.304 -11.605 32.643 1.00 85.56 198 TYR A C 1
ATOM 1557 O O . TYR A 1 198 ? 15.245 -11.452 31.872 1.00 85.56 198 TYR A O 1
ATOM 1565 N N . GLY A 1 199 ? 14.424 -12.212 33.824 1.00 82.31 199 GLY A N 1
ATOM 1566 C CA . GLY A 1 199 ? 15.709 -12.691 34.348 1.00 82.31 199 GLY A CA 1
ATOM 1567 C C . GLY A 1 199 ? 16.439 -11.681 35.240 1.00 82.31 199 GLY A C 1
ATOM 1568 O O . GLY A 1 199 ? 15.881 -10.660 35.658 1.00 82.31 199 GLY A O 1
ATOM 1569 N N . ILE A 1 200 ? 17.686 -12.001 35.585 1.00 81.12 200 ILE A N 1
ATOM 1570 C CA . ILE A 1 200 ? 18.551 -11.140 36.400 1.00 81.12 200 ILE A CA 1
ATOM 1571 C C . ILE A 1 200 ? 19.366 -10.212 35.497 1.00 81.12 200 ILE A C 1
ATOM 1573 O O . ILE A 1 200 ? 19.502 -10.430 34.297 1.00 81.12 200 ILE A O 1
ATOM 1577 N N . VAL A 1 201 ? 19.924 -9.141 36.063 1.00 83.38 201 VAL A N 1
ATOM 1578 C CA . VAL A 1 201 ? 20.808 -8.247 35.303 1.00 83.38 201 VAL A CA 1
ATOM 1579 C C . VAL A 1 201 ? 22.007 -9.053 34.786 1.00 83.38 201 VAL A C 1
ATOM 1581 O O . VAL A 1 201 ? 22.844 -9.481 35.575 1.00 83.38 201 VAL A O 1
ATOM 1584 N N . GLY A 1 202 ? 22.078 -9.254 33.468 1.00 78.62 202 GLY A N 1
ATOM 1585 C CA . GLY A 1 202 ? 23.170 -9.963 32.792 1.00 78.62 202 GLY A CA 1
ATOM 1586 C C . GLY A 1 202 ? 22.786 -11.287 32.118 1.00 78.62 202 GLY A C 1
ATOM 1587 O O . GLY A 1 202 ? 23.534 -11.706 31.238 1.00 78.62 202 GLY A O 1
ATOM 1588 N N . SER A 1 203 ? 21.646 -11.900 32.474 1.00 52.56 203 SER A N 1
ATOM 1589 C CA . SER A 1 203 ? 20.977 -12.997 31.739 1.00 52.56 203 SER A CA 1
ATOM 1590 C C . SER A 1 203 ? 19.634 -13.359 32.370 1.00 52.56 203 SER A C 1
ATOM 1592 O O . SER A 1 203 ? 19.636 -13.685 33.584 1.00 52.56 203 SER A O 1
#

Sequence (203 aa):
TLLANINEPSGEAADIISQVADSHAIKYYNAADWQAEDNALPSLAELRDLVINQQKRVLVDFSQISDAEGQAEMQAQFRKAYGVGFANQFIVITEHKGELLFTPFDQAEEVDPQLLEAPRTARLLARSGFASPAPANSETNTLPHVAFYISVNRAISDEECTFNNSWLWKNEKGSRPFCKDANISLIYRVNLERSLQYGIVGS

InterPro domains:
  IPR022220 Hemolytic toxin, N-terminal [PF12563] (1-166)
  IPR043080 Hemolytic toxin, N-terminal domain superfamily [G3DSA:3.30.110.130] (25-109)